Protein AF-A0A7S2YIQ5-F1 (afdb_monomer_lite)

Organism: NCBI:txid265537

Structure (mmCIF, N/CA/C/O backbone):
data_AF-A0A7S2YIQ5-F1
#
_entry.id   AF-A0A7S2YIQ5-F1
#
loop_
_atom_site.group_PDB
_atom_site.id
_atom_site.type_symbol
_atom_site.label_atom_id
_atom_site.label_alt_id
_atom_site.label_comp_id
_atom_site.label_asym_id
_atom_site.label_entity_id
_atom_site.label_seq_id
_atom_site.pdbx_PDB_ins_code
_atom_site.Cartn_x
_atom_site.Cartn_y
_atom_site.Cartn_z
_atom_site.occupancy
_atom_site.B_iso_or_equiv
_atom_site.auth_seq_id
_atom_site.auth_comp_id
_atom_site.auth_asym_id
_atom_site.auth_atom_id
_atom_site.pdbx_PDB_model_num
ATOM 1 N N . MET A 1 1 ? -9.087 4.119 -19.737 1.00 48.69 1 MET A N 1
ATOM 2 C CA . MET A 1 1 ? -8.453 4.593 -18.492 1.00 48.69 1 MET A CA 1
ATOM 3 C C . MET A 1 1 ? -7.619 5.807 -18.838 1.00 48.69 1 MET A C 1
ATOM 5 O O . MET A 1 1 ? -6.972 5.772 -19.880 1.00 48.69 1 MET A O 1
ATOM 9 N N . ALA A 1 2 ? -7.673 6.853 -18.016 1.00 58.38 2 ALA A N 1
ATOM 10 C CA . ALA A 1 2 ? -6.776 7.997 -18.139 1.00 58.38 2 ALA A CA 1
ATOM 11 C C . ALA A 1 2 ? -5.325 7.530 -17.958 1.00 58.38 2 ALA A C 1
ATOM 13 O O . ALA A 1 2 ? -5.054 6.700 -17.085 1.00 58.38 2 ALA A O 1
ATOM 14 N N . SER A 1 3 ? -4.406 8.014 -18.791 1.00 79.38 3 SER A N 1
ATOM 15 C CA . SER A 1 3 ? -2.976 7.771 -18.596 1.00 79.38 3 SER A CA 1
ATOM 16 C C . SER A 1 3 ? -2.499 8.483 -17.334 1.00 79.38 3 SER A C 1
ATOM 18 O O . SER A 1 3 ? -2.907 9.613 -17.076 1.00 79.38 3 SER A O 1
ATOM 20 N N . ILE A 1 4 ? -1.618 7.839 -16.569 1.00 89.94 4 ILE A N 1
ATOM 21 C CA . ILE A 1 4 ? -0.948 8.489 -15.440 1.00 89.94 4 ILE A CA 1
ATOM 22 C C . ILE A 1 4 ? -0.120 9.697 -15.919 1.00 89.94 4 ILE A C 1
ATOM 24 O O . ILE A 1 4 ? 0.358 9.716 -17.054 1.00 89.94 4 ILE A O 1
ATOM 28 N N . ILE A 1 5 ? 0.050 10.697 -15.056 1.00 92.06 5 ILE A N 1
ATOM 29 C CA . ILE A 1 5 ? 0.723 11.961 -15.378 1.00 92.06 5 ILE A CA 1
ATOM 30 C C . ILE A 1 5 ? 2.234 11.745 -15.533 1.00 92.06 5 ILE A C 1
ATOM 32 O O . ILE A 1 5 ? 2.849 10.955 -14.811 1.00 92.06 5 ILE A O 1
ATOM 36 N N . GLU A 1 6 ? 2.852 12.488 -16.447 1.00 94.19 6 GLU A N 1
ATOM 37 C CA . GLU A 1 6 ? 4.307 12.593 -16.523 1.00 94.19 6 GLU A CA 1
ATOM 38 C C . GLU A 1 6 ? 4.792 13.879 -15.833 1.00 94.19 6 GLU A C 1
ATOM 40 O O . GLU A 1 6 ? 4.322 14.984 -16.128 1.00 94.19 6 GLU A O 1
ATOM 45 N N . PHE A 1 7 ? 5.741 13.730 -14.907 1.00 93.31 7 PHE A N 1
ATOM 46 C CA . PHE A 1 7 ? 6.332 14.818 -14.126 1.00 93.31 7 PHE A CA 1
ATOM 47 C C . PHE A 1 7 ? 7.769 15.103 -14.568 1.00 93.31 7 PHE A C 1
ATOM 49 O O . PHE A 1 7 ? 8.622 14.217 -14.545 1.00 93.31 7 PHE A O 1
ATOM 56 N N . GLN A 1 8 ? 8.092 16.357 -14.867 1.00 91.06 8 GLN A N 1
ATOM 57 C CA . GLN A 1 8 ? 9.484 16.786 -14.963 1.00 91.06 8 GLN A CA 1
ATOM 58 C C . GLN A 1 8 ? 10.117 16.823 -13.569 1.00 91.06 8 GLN A C 1
ATOM 60 O O . GLN A 1 8 ? 9.454 17.066 -12.561 1.00 91.06 8 GLN A O 1
ATOM 65 N N . GLN A 1 9 ? 11.438 16.650 -13.493 1.00 84.25 9 GLN A N 1
ATOM 66 C CA . GLN A 1 9 ? 12.149 16.740 -12.213 1.00 84.25 9 GLN A CA 1
ATOM 67 C C . GLN A 1 9 ? 12.002 18.126 -11.558 1.00 84.25 9 GLN A C 1
ATOM 69 O O . GLN A 1 9 ? 12.045 18.227 -10.336 1.00 84.25 9 GLN A O 1
ATOM 74 N N . SER A 1 10 ? 11.819 19.175 -12.368 1.00 84.69 10 SER A N 1
ATOM 75 C CA . SER A 1 10 ? 11.565 20.553 -11.933 1.00 84.69 10 SER A CA 1
ATOM 76 C C . SER A 1 10 ? 10.147 20.799 -11.416 1.00 84.69 10 SER A C 1
ATOM 78 O O . SER A 1 10 ? 9.909 21.844 -10.823 1.00 84.69 10 SER A O 1
ATOM 80 N N . ASP A 1 11 ? 9.208 19.876 -11.645 1.00 84.88 11 ASP A N 1
ATOM 81 C CA . ASP A 1 11 ? 7.810 20.044 -11.226 1.00 84.88 11 ASP A CA 1
ATOM 82 C C . ASP A 1 11 ? 7.602 19.781 -9.732 1.00 84.88 11 ASP A C 1
ATOM 84 O O . ASP A 1 11 ? 6.513 20.029 -9.205 1.00 84.88 11 ASP A O 1
ATOM 88 N N . ILE A 1 12 ? 8.630 19.246 -9.068 1.00 85.00 12 ILE A N 1
ATOM 89 C CA . ILE A 1 12 ? 8.559 18.772 -7.696 1.00 85.00 12 ILE A CA 1
ATOM 90 C C . ILE A 1 12 ? 9.625 19.414 -6.810 1.00 85.00 12 ILE A C 1
ATOM 92 O O . ILE A 1 12 ? 10.808 19.443 -7.150 1.00 85.00 12 ILE A O 1
ATOM 96 N N . GLU A 1 13 ? 9.223 19.835 -5.615 1.00 87.31 13 GLU A N 1
ATOM 97 C CA . GLU A 1 13 ? 10.147 20.155 -4.531 1.00 87.31 13 GLU A CA 1
ATOM 98 C C . GLU A 1 13 ? 10.089 19.047 -3.479 1.00 87.31 13 GLU A C 1
ATOM 100 O O . GLU A 1 13 ? 9.056 18.764 -2.871 1.00 87.31 13 GLU A O 1
ATOM 105 N N . VAL A 1 14 ? 11.210 18.346 -3.309 1.00 88.06 14 VAL A N 1
ATOM 106 C CA . VAL A 1 14 ? 11.295 17.194 -2.410 1.00 88.06 14 VAL A CA 1
ATOM 107 C C . VAL A 1 14 ? 11.453 17.681 -0.978 1.00 88.06 14 VAL A C 1
ATOM 109 O O . VAL A 1 14 ? 12.469 18.281 -0.636 1.00 88.06 14 VAL A O 1
ATOM 112 N N . GLY A 1 15 ? 10.485 17.343 -0.134 1.00 88.50 15 GLY A N 1
ATOM 113 C CA . GLY A 1 15 ? 10.515 17.640 1.289 1.00 88.50 15 GLY A CA 1
ATOM 114 C C . GLY A 1 15 ? 11.116 16.514 2.137 1.00 88.50 15 GLY A C 1
ATOM 115 O O . GLY A 1 15 ? 12.049 15.811 1.751 1.00 88.50 15 GLY A O 1
ATOM 116 N N . SER A 1 16 ? 10.576 16.362 3.345 1.00 90.50 16 SER A N 1
ATOM 117 C CA . SER A 1 16 ? 11.079 15.448 4.373 1.00 90.50 16 SER A CA 1
ATOM 118 C C . SER A 1 16 ? 10.912 13.960 4.033 1.00 90.50 16 SER A C 1
ATOM 120 O O . SER A 1 16 ? 9.930 13.551 3.410 1.00 90.50 16 SER A O 1
ATOM 122 N N . LEU A 1 17 ? 11.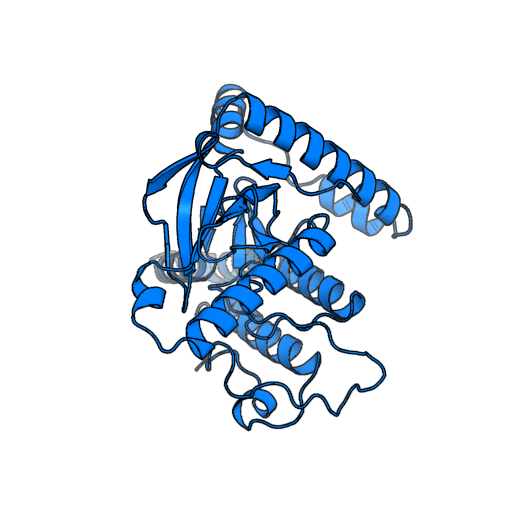831 13.133 4.542 1.00 92.19 17 LEU A N 1
ATOM 123 C CA . LEU A 1 17 ? 11.723 11.674 4.507 1.00 92.19 17 LEU A CA 1
ATOM 124 C C . LEU A 1 17 ? 10.591 11.202 5.431 1.00 92.19 17 LEU A C 1
ATOM 126 O O . LEU A 1 17 ? 10.637 11.421 6.640 1.00 92.19 17 LEU A O 1
ATOM 130 N N . LEU A 1 18 ? 9.609 10.500 4.869 1.00 89.38 18 LEU A N 1
ATOM 131 C CA . LEU A 1 18 ? 8.448 9.978 5.598 1.00 89.38 18 LEU A CA 1
ATOM 132 C C . LEU A 1 18 ? 8.566 8.483 5.909 1.00 89.38 18 LEU A C 1
ATOM 134 O O . LEU A 1 18 ? 8.002 8.005 6.894 1.00 89.38 18 LEU A O 1
ATOM 138 N N . GLY A 1 19 ? 9.290 7.736 5.074 1.00 87.00 19 GLY A N 1
ATOM 139 C CA . GLY A 1 19 ? 9.421 6.293 5.224 1.00 87.00 19 GLY A CA 1
ATOM 140 C C . GLY A 1 19 ? 10.546 5.695 4.390 1.00 87.00 19 GLY A C 1
ATOM 141 O O . GLY A 1 19 ? 11.004 6.270 3.401 1.00 87.00 19 GLY A O 1
ATOM 142 N N . THR A 1 20 ? 10.987 4.506 4.793 1.00 88.38 20 THR A N 1
ATOM 143 C CA . THR A 1 20 ? 12.008 3.734 4.076 1.00 88.38 20 THR A CA 1
ATOM 144 C C . THR A 1 20 ? 11.532 2.297 3.913 1.00 88.38 20 THR A C 1
ATOM 146 O O . THR A 1 20 ? 11.112 1.680 4.887 1.00 88.38 20 THR A O 1
ATOM 149 N N . GLY A 1 21 ? 11.582 1.786 2.684 1.00 83.44 21 GLY A N 1
ATOM 150 C CA . GLY A 1 21 ? 11.359 0.374 2.369 1.00 83.44 21 GLY A CA 1
ATOM 151 C C . GLY A 1 21 ? 12.683 -0.387 2.295 1.00 83.44 21 GLY A C 1
ATOM 152 O O . GLY A 1 21 ? 13.726 0.137 2.691 1.00 83.44 21 GLY A O 1
ATOM 153 N N . GLY A 1 22 ? 12.677 -1.599 1.731 1.00 83.88 22 GLY A N 1
ATOM 154 C CA . GLY A 1 22 ? 13.911 -2.356 1.469 1.00 83.88 22 GLY A CA 1
ATOM 155 C C . GLY A 1 22 ? 14.859 -1.583 0.546 1.00 83.88 22 GLY A C 1
ATOM 156 O O . GLY A 1 22 ? 15.952 -1.177 0.952 1.00 83.88 22 GLY A O 1
ATOM 157 N N . PHE A 1 23 ? 14.378 -1.265 -0.657 1.00 89.31 23 PHE A N 1
ATOM 158 C CA . PHE A 1 23 ? 15.151 -0.588 -1.704 1.00 89.31 23 PHE A CA 1
ATOM 159 C C . PHE A 1 23 ? 14.744 0.868 -1.959 1.00 89.31 23 PHE A C 1
ATOM 161 O O . PHE A 1 23 ? 15.464 1.596 -2.635 1.00 89.31 23 PHE A O 1
ATOM 168 N N . SER A 1 24 ? 13.625 1.325 -1.400 1.00 93.62 24 SER A N 1
ATOM 169 C CA . SER A 1 24 ? 13.039 2.631 -1.709 1.00 93.62 24 SER A CA 1
ATOM 170 C C . SER A 1 24 ? 12.967 3.564 -0.500 1.00 93.62 24 SER A C 1
ATOM 172 O O . SER A 1 24 ? 13.078 3.153 0.659 1.00 93.62 24 SER A O 1
ATOM 174 N N . THR A 1 25 ? 12.785 4.849 -0.781 1.00 95.06 25 THR A N 1
ATOM 175 C CA . THR A 1 25 ? 12.428 5.880 0.199 1.00 95.06 25 THR A CA 1
ATOM 176 C C . THR A 1 25 ? 11.188 6.619 -0.266 1.00 95.06 25 THR A C 1
ATOM 178 O O . THR A 1 25 ? 10.966 6.749 -1.471 1.00 95.06 25 THR A O 1
ATOM 181 N N . VAL A 1 26 ? 10.405 7.103 0.693 1.00 94.62 26 VAL A N 1
ATOM 182 C CA . VAL A 1 26 ? 9.200 7.897 0.458 1.00 94.62 26 VAL A CA 1
ATOM 183 C C . VAL A 1 26 ? 9.390 9.256 1.109 1.00 94.62 26 VAL A C 1
ATOM 185 O O . VAL A 1 26 ? 9.712 9.331 2.296 1.00 94.62 26 VAL A O 1
ATOM 188 N N . HIS A 1 27 ? 9.193 10.320 0.338 1.00 94.06 27 HIS A N 1
ATOM 189 C CA . HIS A 1 27 ? 9.354 11.703 0.790 1.00 94.06 27 HIS A CA 1
ATOM 190 C C . HIS A 1 27 ? 8.071 12.486 0.555 1.00 94.06 27 HIS A C 1
ATOM 192 O O . HIS A 1 27 ? 7.347 12.198 -0.399 1.00 94.06 27 HIS A O 1
ATOM 198 N N . SER A 1 28 ? 7.809 13.483 1.399 1.00 91.62 28 SER A N 1
ATOM 199 C CA . SER A 1 28 ? 6.798 14.492 1.084 1.00 91.62 28 SER A CA 1
ATOM 200 C C . SER A 1 28 ? 7.235 15.287 -0.142 1.00 91.62 28 SER A C 1
ATOM 202 O O . SER A 1 28 ? 8.432 15.426 -0.404 1.00 91.62 28 SER A O 1
ATOM 204 N N . VAL A 1 29 ? 6.272 15.807 -0.889 1.00 90.44 29 VAL A N 1
ATOM 205 C CA . VAL A 1 29 ? 6.555 16.639 -2.054 1.00 90.44 29 VAL A CA 1
ATOM 206 C C . VAL A 1 29 ? 5.575 17.797 -2.116 1.00 90.44 29 VAL A C 1
ATOM 208 O O . VAL A 1 29 ? 4.383 17.602 -1.866 1.00 90.44 29 VAL A O 1
ATOM 211 N N . ASP A 1 30 ? 6.094 18.966 -2.471 1.00 83.94 30 ASP A N 1
ATOM 212 C CA . ASP A 1 30 ? 5.290 20.110 -2.876 1.00 83.94 30 ASP A CA 1
ATOM 213 C C . ASP A 1 30 ? 5.278 20.161 -4.407 1.00 83.94 30 ASP A C 1
ATOM 215 O O . ASP A 1 30 ? 6.318 20.049 -5.065 1.00 83.94 30 ASP A O 1
ATOM 219 N N . LEU A 1 31 ? 4.076 20.242 -4.975 1.00 83.19 31 LEU A N 1
ATOM 220 C CA . LEU A 1 31 ? 3.856 20.242 -6.418 1.00 83.19 31 LEU A CA 1
ATOM 221 C C . LEU A 1 31 ? 3.536 21.652 -6.906 1.00 83.19 31 LEU A C 1
ATOM 223 O O . LEU A 1 31 ? 2.890 22.436 -6.208 1.00 83.19 31 LEU A O 1
ATOM 227 N N . SER A 1 32 ? 3.933 21.954 -8.141 1.00 78.00 32 SER A N 1
ATOM 228 C CA . SER A 1 32 ? 3.517 23.191 -8.802 1.00 78.00 32 SER A CA 1
ATOM 229 C C . SER A 1 32 ? 1.994 23.245 -8.996 1.00 78.00 32 SER A C 1
ATOM 231 O O . SER A 1 32 ? 1.329 22.219 -9.160 1.00 78.00 32 SER A O 1
ATOM 233 N N . TYR A 1 33 ? 1.431 24.457 -9.044 1.00 74.75 33 TYR A N 1
ATOM 234 C CA . TYR A 1 33 ? -0.008 24.662 -9.263 1.00 74.75 33 TYR A CA 1
ATOM 235 C C . TYR A 1 33 ? -0.523 23.973 -10.538 1.00 74.75 33 TYR A C 1
ATOM 237 O O . TYR A 1 33 ? -1.594 23.374 -10.528 1.00 74.75 33 TYR A O 1
ATOM 245 N N . MET A 1 34 ? 0.268 24.000 -11.617 1.00 76.50 34 MET A N 1
ATOM 246 C CA . MET A 1 34 ? -0.087 23.346 -12.881 1.00 76.50 34 MET A CA 1
ATOM 247 C C . MET A 1 34 ? -0.263 21.835 -12.698 1.00 76.50 34 MET A C 1
ATOM 249 O O . MET A 1 34 ? -1.240 21.268 -13.176 1.00 76.50 34 MET A O 1
ATOM 253 N N . LYS A 1 35 ? 0.629 21.185 -11.940 1.00 82.94 35 LYS A N 1
ATOM 254 C CA . LYS A 1 35 ? 0.513 19.749 -11.663 1.00 82.94 35 LYS A CA 1
ATOM 255 C C . LYS A 1 35 ? -0.631 19.406 -10.723 1.00 82.94 35 LYS A C 1
ATOM 257 O O . LYS A 1 35 ? -1.233 18.351 -10.881 1.00 82.94 35 LYS A O 1
ATOM 262 N N . LEU A 1 36 ? -0.973 20.289 -9.790 1.00 81.06 36 LEU A N 1
ATOM 263 C CA . LEU A 1 36 ? -2.164 20.104 -8.960 1.00 81.06 36 LEU A CA 1
ATOM 264 C C . LEU A 1 36 ? -3.453 20.112 -9.796 1.00 81.06 36 LEU A C 1
ATOM 266 O O . LEU A 1 36 ? -4.347 19.327 -9.499 1.00 81.06 36 LEU A O 1
ATOM 270 N N . ALA A 1 37 ? -3.533 20.951 -10.834 1.00 81.88 37 ALA A N 1
ATOM 271 C CA . ALA A 1 37 ? -4.676 20.980 -11.748 1.00 81.88 37 ALA A CA 1
ATOM 272 C C . ALA A 1 37 ? -4.751 19.715 -12.625 1.00 81.88 37 ALA A C 1
ATOM 274 O O . ALA A 1 37 ? -5.815 19.118 -12.742 1.00 81.88 37 ALA A O 1
ATOM 275 N N . GLU A 1 38 ? -3.619 19.248 -13.167 1.00 84.94 38 GLU A N 1
ATOM 276 C CA . GLU A 1 38 ? -3.575 17.980 -13.919 1.00 84.94 38 GLU A CA 1
ATOM 277 C C . GLU A 1 38 ? -4.025 16.783 -13.061 1.00 84.94 38 GLU A C 1
ATOM 279 O O . GLU A 1 38 ? -4.710 15.883 -13.547 1.00 84.94 38 GLU A O 1
ATOM 284 N N . ILE A 1 39 ? -3.655 16.772 -11.775 1.00 84.94 39 ILE A N 1
ATOM 285 C CA . ILE A 1 39 ? -4.089 15.738 -10.828 1.00 84.94 39 ILE A CA 1
ATOM 286 C C . ILE A 1 39 ? -5.600 15.796 -10.593 1.00 84.94 39 ILE A C 1
ATOM 288 O O . ILE A 1 39 ? -6.231 14.741 -10.547 1.00 84.94 39 ILE A O 1
ATOM 292 N N . ASP A 1 40 ? -6.187 16.989 -10.475 1.00 84.94 40 ASP A N 1
ATOM 293 C CA . ASP A 1 40 ? -7.639 17.138 -10.319 1.00 84.94 40 ASP A CA 1
ATOM 294 C C . ASP A 1 40 ? -8.400 16.584 -11.520 1.00 84.94 40 ASP A C 1
ATOM 296 O O . ASP A 1 40 ? -9.359 15.827 -11.353 1.00 84.94 40 ASP A O 1
ATOM 300 N N . ASP A 1 41 ? -7.940 16.914 -12.727 1.00 85.50 41 ASP A N 1
ATOM 301 C CA . ASP A 1 41 ? -8.532 16.416 -13.965 1.00 85.50 41 ASP A CA 1
ATOM 302 C C . ASP A 1 41 ? -8.428 14.885 -14.040 1.00 85.50 41 ASP A C 1
ATOM 304 O O . ASP A 1 41 ? -9.423 14.198 -14.295 1.00 85.50 41 ASP A O 1
ATOM 308 N N . TYR A 1 42 ? -7.251 14.333 -13.722 1.00 85.00 42 TYR A N 1
ATOM 309 C CA . TYR A 1 42 ? -7.032 12.887 -13.653 1.00 85.00 42 TYR A CA 1
ATOM 310 C C . TYR A 1 42 ? -7.976 12.206 -12.651 1.00 85.00 42 TYR A C 1
ATOM 312 O O . TYR A 1 42 ? -8.601 11.192 -12.974 1.00 85.00 42 TYR A O 1
ATOM 320 N N . LEU A 1 43 ? -8.124 12.758 -11.443 1.00 83.88 43 LEU A N 1
ATOM 321 C CA . LEU A 1 43 ? -9.016 12.216 -10.416 1.00 83.88 43 LEU A CA 1
ATOM 322 C C . LEU A 1 43 ? -10.484 12.241 -10.864 1.00 83.88 43 LEU A C 1
ATOM 324 O O . LEU A 1 43 ? -11.186 11.235 -10.726 1.00 83.88 43 LEU A O 1
ATOM 328 N N . ALA A 1 44 ? -10.933 13.342 -11.470 1.00 82.31 44 ALA A N 1
ATOM 329 C CA . ALA A 1 44 ? -12.293 13.469 -11.988 1.00 82.31 44 ALA A CA 1
ATOM 330 C C . ALA A 1 44 ? -12.600 12.444 -13.098 1.00 82.31 44 ALA A C 1
ATOM 332 O O . ALA A 1 44 ? -13.730 11.958 -13.218 1.00 82.31 44 ALA A O 1
ATOM 333 N N . GLU A 1 45 ? -11.612 12.086 -13.920 1.00 82.19 45 GLU A N 1
ATOM 334 C CA . GLU A 1 45 ? -11.749 11.027 -14.925 1.00 82.19 45 GLU A CA 1
ATOM 335 C C . GLU A 1 45 ? -11.836 9.626 -14.302 1.00 82.19 45 GLU A C 1
ATOM 337 O O . GLU A 1 45 ? -12.672 8.815 -14.723 1.00 82.19 45 GLU A O 1
ATOM 342 N N . GLN A 1 46 ? -11.029 9.344 -13.273 1.00 73.81 46 GLN A N 1
ATOM 343 C CA . GLN A 1 46 ? -11.072 8.064 -12.557 1.00 73.81 46 GLN A CA 1
ATOM 344 C C . GLN A 1 46 ? -12.429 7.839 -11.875 1.00 73.81 46 GLN A C 1
ATOM 346 O O . GLN A 1 46 ? -13.008 6.753 -11.991 1.00 73.81 46 GLN A O 1
ATOM 351 N N . GLU A 1 47 ? -12.999 8.868 -11.241 1.00 73.00 47 GLU A N 1
ATOM 352 C CA . GLU A 1 47 ? -14.321 8.785 -10.605 1.00 73.00 47 GLU A CA 1
ATOM 353 C C . GLU A 1 47 ? -15.450 8.483 -11.602 1.00 73.00 47 GLU A C 1
ATOM 355 O O . GLU A 1 47 ? -16.355 7.686 -11.310 1.00 73.00 47 GLU A O 1
ATOM 360 N N . LYS A 1 48 ? -15.395 9.078 -12.802 1.00 74.50 48 LYS A N 1
ATOM 361 C CA . LYS A 1 48 ? -16.350 8.797 -13.888 1.00 74.50 48 LYS A CA 1
ATOM 362 C C . LYS A 1 48 ? -16.245 7.344 -14.352 1.00 74.50 48 LYS A C 1
ATOM 364 O O . LYS A 1 48 ? -17.272 6.676 -14.485 1.00 74.50 48 LYS A O 1
ATOM 369 N N . SER A 1 49 ? -15.023 6.842 -14.547 1.00 65.75 49 SER A N 1
ATOM 370 C CA . SER A 1 49 ? -14.768 5.454 -14.960 1.00 65.75 49 SER A CA 1
ATOM 371 C C . SER A 1 49 ? -15.261 4.442 -13.917 1.00 65.75 49 SER A C 1
ATOM 373 O O . SER A 1 49 ? -15.873 3.426 -14.261 1.00 65.75 49 SER A O 1
ATOM 375 N N . PHE A 1 50 ? -15.048 4.726 -12.630 1.00 60.94 50 PHE A N 1
ATOM 376 C CA . PHE A 1 50 ? -15.528 3.874 -11.544 1.00 60.94 50 PHE A CA 1
ATOM 377 C C . PHE A 1 50 ? -17.062 3.878 -11.451 1.00 60.94 50 PHE A C 1
ATOM 379 O O . PHE A 1 50 ? -17.690 2.822 -11.377 1.00 60.94 50 PHE A O 1
ATOM 386 N N . SER A 1 51 ? -17.692 5.053 -11.535 1.00 56.75 51 SER A N 1
ATOM 387 C CA . SER A 1 51 ? -19.153 5.193 -11.435 1.00 56.75 51 SER A CA 1
ATOM 388 C C . SER A 1 51 ? -19.912 4.462 -12.549 1.00 56.75 51 SER A C 1
ATOM 390 O O . SER A 1 51 ? -20.994 3.933 -12.300 1.00 56.75 51 SER A O 1
ATOM 392 N N . GLN A 1 52 ? -19.342 4.373 -13.755 1.00 53.59 52 GLN A N 1
ATOM 393 C CA . GLN A 1 52 ? -19.911 3.591 -14.862 1.00 53.59 52 GLN A CA 1
ATOM 394 C C . GLN A 1 52 ? -19.791 2.075 -14.642 1.00 53.59 52 GLN A C 1
ATOM 396 O O . GLN A 1 52 ? -20.688 1.326 -15.020 1.00 53.59 52 GLN A O 1
ATOM 401 N N . THR A 1 53 ? -18.727 1.623 -13.977 1.00 47.94 53 THR A N 1
ATOM 402 C CA . THR A 1 53 ? -18.494 0.198 -13.676 1.00 47.94 53 THR A CA 1
ATOM 403 C C . THR A 1 53 ? -19.432 -0.315 -12.569 1.00 47.94 53 THR A C 1
ATOM 405 O O . THR A 1 53 ? -19.832 -1.475 -12.568 1.00 47.94 53 THR A O 1
ATOM 408 N N . VAL A 1 54 ? -19.851 0.561 -11.648 1.00 42.25 54 VAL A N 1
ATOM 409 C CA . VAL A 1 54 ? -20.662 0.216 -10.459 1.00 42.25 54 VAL A CA 1
ATOM 410 C C . VAL A 1 54 ? -22.181 0.254 -10.711 1.00 42.25 54 VAL A C 1
ATOM 412 O O . VAL A 1 54 ? -22.956 -0.230 -9.890 1.00 42.25 54 VAL A O 1
ATOM 415 N N . GLN A 1 55 ? -22.652 0.724 -11.873 1.00 37.84 55 GLN A N 1
ATOM 416 C CA . GLN A 1 55 ? -24.085 0.668 -12.231 1.00 37.84 55 GLN A CA 1
ATOM 417 C C . GLN A 1 55 ? -24.640 -0.763 -12.425 1.00 37.84 55 GLN A C 1
ATOM 419 O O . GLN A 1 55 ? -25.821 -0.924 -12.726 1.00 37.84 55 GLN A O 1
ATOM 424 N N . GLN A 1 56 ? -23.830 -1.803 -12.202 1.00 36.72 56 GLN A N 1
ATOM 425 C CA . GLN A 1 56 ? -24.242 -3.210 -12.218 1.00 36.72 56 GLN A CA 1
ATOM 426 C C . GLN A 1 56 ? -24.357 -3.866 -10.827 1.00 36.72 56 GLN A C 1
ATOM 428 O O . GLN A 1 56 ? -24.632 -5.063 -10.757 1.00 36.72 56 GLN A O 1
ATOM 433 N N . THR A 1 57 ? -24.199 -3.134 -9.714 1.00 40.09 57 THR A N 1
ATOM 434 C CA . THR A 1 57 ? -24.320 -3.717 -8.361 1.00 40.09 57 THR A CA 1
ATOM 435 C C . THR A 1 57 ? -25.519 -3.201 -7.550 1.00 40.09 57 THR A C 1
ATOM 437 O O . THR A 1 57 ? -26.047 -2.111 -7.763 1.00 40.09 57 THR A O 1
ATOM 440 N N . SER A 1 58 ? -26.003 -4.065 -6.647 1.00 36.50 58 SER A N 1
ATOM 441 C CA . SER A 1 58 ? -27.331 -3.995 -6.017 1.00 36.50 58 SER A CA 1
ATOM 442 C C . SER A 1 58 ? -27.576 -2.782 -5.083 1.00 36.50 58 SER A C 1
ATOM 444 O O . SER A 1 58 ? -26.625 -2.226 -4.524 1.00 36.50 58 SER A O 1
ATOM 446 N N . PRO A 1 59 ? -28.854 -2.402 -4.841 1.00 35.81 59 PRO A N 1
ATOM 447 C CA . PRO A 1 59 ? -29.251 -1.196 -4.094 1.00 35.81 59 PRO A CA 1
ATOM 448 C C . PRO A 1 59 ? -28.700 -1.071 -2.661 1.00 35.81 59 PRO A C 1
ATOM 450 O O . PRO A 1 59 ? -28.560 0.042 -2.155 1.00 35.81 59 PRO A O 1
ATOM 453 N N . GLU A 1 60 ? -28.334 -2.173 -1.999 1.00 36.88 60 GLU A N 1
ATOM 454 C CA . GLU A 1 60 ? -27.788 -2.146 -0.631 1.00 36.88 60 GLU A CA 1
ATOM 455 C C . GLU A 1 60 ? -26.427 -1.431 -0.537 1.00 36.88 60 GLU A C 1
ATOM 457 O O . GLU A 1 60 ? -26.115 -0.806 0.480 1.00 36.88 60 GLU A O 1
ATOM 462 N N . GLN A 1 61 ? -25.643 -1.427 -1.621 1.00 38.50 61 GLN A N 1
ATOM 463 C CA . GLN A 1 61 ? -24.362 -0.710 -1.693 1.00 38.50 61 GLN A CA 1
ATOM 464 C C . GLN A 1 61 ? -24.538 0.814 -1.816 1.00 38.50 61 GLN A C 1
ATOM 466 O O . GLN A 1 61 ? -23.614 1.573 -1.521 1.00 38.50 61 GLN A O 1
ATOM 471 N N . GLN A 1 62 ? -25.729 1.285 -2.205 1.00 34.28 62 GLN A N 1
ATOM 472 C CA . GLN A 1 62 ? -26.044 2.714 -2.302 1.00 34.28 62 GLN A CA 1
ATOM 473 C C . GLN A 1 62 ? -26.396 3.320 -0.931 1.00 34.28 62 GLN A C 1
ATOM 475 O O . GLN A 1 62 ? -26.159 4.507 -0.698 1.00 34.28 62 GLN A O 1
ATOM 480 N N . MET A 1 63 ? -26.903 2.510 0.008 1.00 27.44 63 MET A N 1
ATOM 481 C CA . MET A 1 63 ? -27.345 2.960 1.337 1.00 27.44 63 MET A CA 1
ATOM 482 C C . MET A 1 63 ? -26.172 3.325 2.266 1.00 27.44 63 MET A C 1
ATOM 484 O O . MET A 1 63 ? -26.278 4.246 3.075 1.00 27.44 63 MET A O 1
ATOM 488 N N . THR A 1 64 ? -25.016 2.668 2.119 1.00 33.12 64 THR A N 1
ATOM 489 C CA . THR A 1 64 ? -23.829 2.882 2.974 1.00 33.12 64 THR A CA 1
ATOM 490 C C . THR A 1 64 ? -23.121 4.222 2.738 1.00 33.12 64 THR A C 1
ATOM 492 O O . THR A 1 64 ? -22.269 4.605 3.533 1.00 33.12 64 THR A O 1
ATOM 495 N N . ARG A 1 65 ? -23.486 4.974 1.688 1.00 39.34 65 ARG A N 1
ATOM 496 C CA . ARG A 1 65 ? -22.871 6.273 1.351 1.00 39.34 65 ARG A CA 1
ATOM 497 C C . ARG A 1 65 ? -23.472 7.480 2.081 1.00 39.34 65 ARG A C 1
ATOM 499 O O . ARG A 1 65 ? -22.838 8.527 2.114 1.00 39.34 65 ARG A O 1
ATOM 506 N N . ARG A 1 66 ? -24.668 7.372 2.672 1.00 30.84 66 ARG A N 1
ATOM 507 C CA . ARG A 1 66 ? -25.388 8.539 3.233 1.00 30.84 66 ARG A CA 1
ATOM 508 C C . ARG A 1 66 ? -25.091 8.869 4.702 1.00 30.84 66 ARG A C 1
ATOM 510 O O . ARG A 1 66 ? -25.578 9.890 5.173 1.00 30.84 66 ARG A O 1
ATOM 517 N N . LEU A 1 67 ? -24.319 8.057 5.427 1.00 32.28 67 LEU A N 1
ATOM 518 C CA . LEU A 1 67 ? -24.183 8.202 6.888 1.00 32.28 67 LEU A CA 1
ATOM 519 C C . LEU A 1 67 ? -22.941 8.969 7.383 1.00 32.28 67 LEU A C 1
ATOM 521 O O . LEU A 1 67 ? -22.902 9.290 8.564 1.00 32.28 67 LEU A O 1
ATOM 525 N N . ASN A 1 68 ? -21.977 9.332 6.527 1.00 34.16 68 ASN A N 1
ATOM 526 C CA . ASN A 1 68 ? -20.699 9.910 6.992 1.00 34.16 68 ASN A CA 1
ATOM 527 C C . ASN A 1 68 ? -20.493 11.409 6.717 1.00 34.16 68 ASN A C 1
ATOM 529 O O . ASN A 1 68 ? -19.409 11.923 6.963 1.00 34.16 68 ASN A O 1
ATOM 533 N N . PHE A 1 69 ? -21.508 12.134 6.248 1.00 37.66 69 PHE A N 1
ATOM 534 C CA . PHE A 1 69 ? -21.386 13.568 5.961 1.00 37.66 69 PHE A CA 1
ATOM 535 C C . PHE A 1 69 ? -22.407 14.374 6.755 1.00 37.66 69 PHE A C 1
ATOM 537 O O . PHE A 1 69 ? -23.484 14.687 6.253 1.00 37.66 69 PHE A O 1
ATOM 544 N N . ARG A 1 70 ? -22.068 14.692 8.006 1.00 32.84 70 ARG A N 1
ATOM 545 C CA . ARG A 1 70 ? -22.617 15.834 8.753 1.00 32.84 70 ARG A CA 1
ATOM 546 C C . ARG A 1 70 ? -21.776 16.068 10.004 1.00 32.84 70 ARG A C 1
ATOM 548 O O . ARG A 1 70 ? -22.008 15.435 11.023 1.00 32.84 70 ARG A O 1
ATOM 555 N N . ASP A 1 71 ? -20.730 16.878 9.847 1.00 36.53 71 ASP A N 1
ATOM 556 C CA . ASP A 1 71 ? -20.429 18.035 10.708 1.00 36.53 71 ASP A CA 1
ATOM 557 C C . ASP A 1 71 ? -18.971 18.478 10.529 1.00 36.53 71 ASP A C 1
ATOM 559 O O . ASP A 1 71 ? -18.058 17.960 11.169 1.00 36.53 71 ASP A O 1
ATOM 563 N N . SER A 1 72 ? -18.751 19.486 9.686 1.00 38.41 72 SER A N 1
ATOM 564 C CA . SER A 1 72 ? -17.579 20.363 9.782 1.00 38.41 72 SER A CA 1
ATOM 565 C C . SER A 1 72 ? -17.837 21.665 9.017 1.00 38.41 72 SER A C 1
ATOM 567 O O . SER A 1 72 ? -18.451 21.677 7.953 1.00 38.41 72 SER A O 1
ATOM 569 N N . SER A 1 73 ? -17.448 22.787 9.624 1.00 40.88 73 SER A N 1
ATOM 570 C CA . SER A 1 73 ? -17.688 24.151 9.137 1.00 40.88 73 SER A CA 1
ATOM 571 C C . SER A 1 73 ? -16.827 24.508 7.916 1.00 40.88 73 SER A C 1
ATOM 573 O O . SER A 1 73 ? -15.753 23.939 7.724 1.00 40.88 73 SER A O 1
ATOM 575 N N . GLU A 1 74 ? -17.258 25.506 7.134 1.00 35.41 74 GLU A N 1
ATOM 576 C CA . GLU A 1 74 ? -16.604 25.996 5.899 1.00 35.41 74 GLU A CA 1
ATOM 577 C C . GLU A 1 74 ? -15.101 26.309 6.043 1.00 35.41 74 GLU A C 1
ATOM 579 O O . GLU A 1 74 ? -14.318 25.951 5.170 1.00 35.41 74 GLU A O 1
ATOM 584 N N . ALA A 1 75 ? -14.655 26.871 7.173 1.00 30.91 75 ALA A N 1
ATOM 585 C CA . ALA A 1 75 ? -13.230 27.143 7.416 1.00 30.91 75 ALA A CA 1
ATOM 586 C C . ALA A 1 75 ? -12.387 25.865 7.628 1.00 30.91 75 ALA A C 1
ATOM 588 O O . ALA A 1 75 ? -11.178 25.857 7.403 1.00 30.91 75 ALA A O 1
ATOM 589 N N . THR A 1 76 ? -13.027 24.770 8.048 1.00 48.66 76 THR A N 1
ATOM 590 C CA . THR A 1 76 ? -12.398 23.445 8.155 1.00 48.66 76 THR A CA 1
ATOM 591 C C . THR A 1 76 ? -12.315 22.794 6.782 1.00 48.66 76 THR A C 1
ATOM 593 O O . THR A 1 76 ? -11.322 22.149 6.492 1.00 48.66 76 THR A O 1
ATOM 596 N N . LEU A 1 77 ? -13.312 23.011 5.919 1.00 37.38 77 LEU A N 1
ATOM 597 C CA . LEU A 1 77 ? -13.329 22.514 4.544 1.00 37.38 77 LEU A CA 1
ATOM 598 C C . LEU A 1 77 ? -12.217 23.123 3.694 1.00 37.38 77 LEU A C 1
ATOM 600 O O . LEU A 1 77 ? -11.602 22.385 2.952 1.00 37.38 77 LEU A O 1
ATOM 604 N N . GLU A 1 78 ? -11.895 24.408 3.836 1.00 33.38 78 GLU A N 1
ATOM 605 C CA . GLU A 1 78 ? -10.833 25.064 3.051 1.00 33.38 78 GLU A CA 1
ATOM 606 C C . GLU A 1 78 ? -9.416 24.672 3.528 1.00 33.38 78 GLU A C 1
ATOM 608 O O . GLU A 1 78 ? -8.513 24.421 2.727 1.00 33.38 78 GLU A O 1
ATOM 613 N N . ALA A 1 79 ? -9.229 24.502 4.843 1.00 36.78 79 ALA A N 1
ATOM 614 C CA . ALA A 1 79 ? -8.010 23.917 5.408 1.00 36.78 79 ALA A CA 1
ATOM 615 C C . ALA A 1 79 ? -7.884 22.414 5.086 1.00 36.78 79 ALA A C 1
ATOM 617 O O . ALA A 1 79 ? -6.781 21.932 4.831 1.00 36.78 79 ALA A O 1
ATOM 618 N N . CYS A 1 80 ? -9.002 21.682 5.046 1.00 36.66 80 CYS A N 1
ATOM 619 C CA . CYS A 1 80 ? -9.076 20.316 4.534 1.00 36.66 80 CYS A CA 1
ATOM 620 C C . CYS A 1 80 ? -8.803 20.276 3.032 1.00 36.66 80 CYS A C 1
ATOM 622 O O . CYS A 1 80 ? -8.067 19.400 2.628 1.00 36.66 80 CYS A O 1
ATOM 624 N N . TYR A 1 81 ? -9.259 21.246 2.239 1.00 35.75 81 TYR A N 1
ATOM 625 C CA . TYR A 1 81 ? -9.045 21.335 0.791 1.00 35.75 81 TYR A CA 1
ATOM 626 C C . TYR A 1 81 ? -7.564 21.555 0.445 1.00 35.75 81 TYR A C 1
ATOM 628 O O . TYR A 1 81 ? -7.028 20.952 -0.484 1.00 35.75 81 TYR A O 1
ATOM 636 N N . HIS A 1 82 ? -6.850 22.350 1.251 1.00 40.97 82 HIS A N 1
ATOM 637 C CA . HIS A 1 82 ? -5.392 22.483 1.154 1.00 40.97 82 HIS A CA 1
ATOM 638 C C . HIS A 1 82 ? -4.623 21.300 1.775 1.00 40.97 82 HIS A C 1
ATOM 640 O O . HIS A 1 82 ? -3.523 20.984 1.324 1.00 40.97 82 HIS A O 1
ATOM 646 N N . ALA A 1 83 ? -5.190 20.606 2.767 1.00 44.16 83 ALA A N 1
ATOM 647 C CA . ALA A 1 83 ? -4.640 19.358 3.305 1.00 44.16 83 ALA A CA 1
ATOM 648 C C . ALA A 1 83 ? -4.950 18.124 2.427 1.00 44.16 83 ALA A C 1
ATOM 650 O O . ALA A 1 83 ? -4.242 17.121 2.517 1.00 44.16 83 ALA A O 1
ATOM 651 N N . GLU A 1 84 ? -5.963 18.197 1.558 1.00 44.41 84 GLU A N 1
ATOM 652 C CA . GLU A 1 84 ? -6.507 17.124 0.709 1.00 44.41 84 GLU A CA 1
ATOM 653 C C . GLU A 1 84 ? -5.587 16.753 -0.457 1.00 44.41 84 GLU A C 1
ATOM 655 O O . GLU A 1 84 ? -5.828 15.772 -1.152 1.00 44.41 84 GLU A O 1
ATOM 660 N N . LYS A 1 85 ? -4.476 17.474 -0.619 1.00 55.94 85 LYS A N 1
ATOM 661 C CA . LYS A 1 85 ? -3.496 17.287 -1.692 1.00 55.94 85 LYS A CA 1
ATOM 662 C C . LYS A 1 85 ? -2.071 17.201 -1.172 1.00 55.94 85 LYS A C 1
ATOM 664 O O . LYS A 1 85 ? -1.138 17.784 -1.723 1.00 55.94 85 LYS A O 1
ATOM 669 N N . ALA A 1 86 ? -1.880 16.470 -0.084 1.00 77.00 86 ALA A N 1
ATOM 670 C CA . ALA A 1 86 ? -0.541 16.106 0.324 1.00 77.00 86 ALA A CA 1
ATOM 671 C C . ALA A 1 86 ? -0.089 14.932 -0.569 1.00 77.00 86 ALA A C 1
ATOM 673 O O . ALA A 1 86 ? -0.754 13.901 -0.655 1.00 77.00 86 ALA A O 1
ATOM 674 N N . HIS A 1 87 ? 1.016 15.109 -1.282 1.00 90.00 87 HIS A N 1
ATOM 675 C CA . HIS A 1 87 ? 1.553 14.124 -2.217 1.00 90.00 87 HIS A CA 1
ATOM 676 C C . HIS A 1 87 ? 2.810 13.496 -1.622 1.00 90.00 87 HIS A C 1
ATOM 678 O O . HIS A 1 87 ? 3.471 14.081 -0.751 1.00 90.00 87 HIS A O 1
ATOM 684 N N . VAL A 1 88 ? 3.164 12.305 -2.093 1.00 94.19 88 VAL A N 1
ATOM 685 C CA . VAL A 1 88 ? 4.463 11.704 -1.788 1.00 94.19 88 VAL A CA 1
ATOM 686 C C . VAL A 1 88 ? 5.137 11.202 -3.043 1.00 94.19 88 VAL A C 1
ATOM 688 O O . VAL A 1 88 ? 4.487 10.763 -3.987 1.00 94.19 88 VAL A O 1
ATOM 691 N N . VAL A 1 89 ? 6.464 11.210 -3.017 1.00 95.69 89 VAL A N 1
ATOM 692 C CA . VAL A 1 89 ? 7.277 10.577 -4.051 1.00 95.69 89 VAL A CA 1
ATOM 693 C C . VAL A 1 89 ? 7.997 9.368 -3.482 1.00 95.69 89 VAL A C 1
ATOM 695 O O . VAL A 1 89 ? 8.717 9.468 -2.483 1.00 95.69 89 VAL A O 1
ATOM 698 N N . LYS A 1 90 ? 7.823 8.221 -4.137 1.00 96.31 90 LYS A N 1
ATOM 699 C CA . LYS A 1 90 ? 8.593 7.001 -3.879 1.00 96.31 90 LYS A CA 1
ATOM 700 C C . LYS A 1 90 ? 9.703 6.904 -4.923 1.00 96.31 90 LYS A C 1
ATOM 702 O O . LYS A 1 90 ? 9.453 7.077 -6.112 1.00 96.31 90 LYS A O 1
ATOM 707 N N . ARG A 1 91 ? 10.935 6.647 -4.4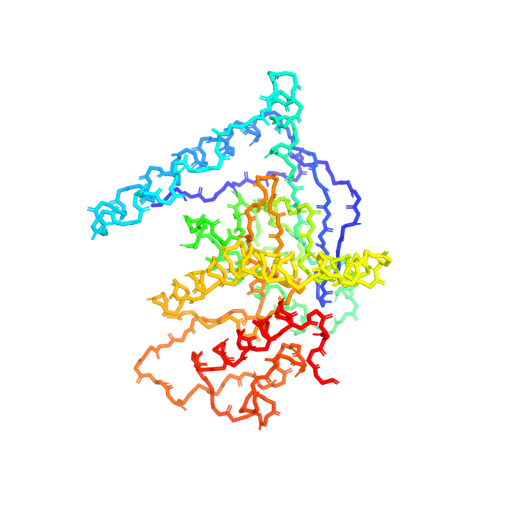81 1.00 95.69 91 ARG A N 1
ATOM 708 C CA . ARG A 1 91 ? 12.107 6.479 -5.361 1.00 95.69 91 ARG A CA 1
ATOM 709 C C . ARG A 1 91 ? 13.102 5.476 -4.795 1.00 95.69 91 ARG A C 1
ATOM 711 O O . ARG A 1 91 ? 13.110 5.233 -3.583 1.00 95.69 91 ARG A O 1
ATOM 718 N N . LEU A 1 92 ? 13.972 4.939 -5.644 1.00 95.94 92 LEU A N 1
ATOM 719 C CA . LEU A 1 92 ? 15.071 4.071 -5.222 1.00 95.94 92 LEU A CA 1
ATOM 720 C C . LEU A 1 92 ? 16.079 4.813 -4.324 1.00 95.94 92 LEU A C 1
ATOM 722 O O . LEU A 1 92 ? 16.368 5.996 -4.506 1.00 95.94 92 LEU A O 1
ATOM 726 N N . LYS A 1 93 ? 16.615 4.115 -3.317 1.00 94.44 93 LYS A N 1
ATOM 727 C CA . LYS A 1 93 ? 17.642 4.644 -2.408 1.00 94.44 93 LYS A CA 1
ATOM 728 C C . LYS A 1 93 ? 18.942 4.947 -3.166 1.00 94.44 93 LYS A C 1
ATOM 730 O O . LYS A 1 93 ? 19.429 4.072 -3.878 1.00 94.44 93 LYS A O 1
ATOM 735 N N . PRO A 1 94 ? 19.622 6.078 -2.899 1.00 90.94 94 PRO A N 1
ATOM 736 C CA . PRO A 1 94 ? 20.963 6.326 -3.438 1.00 90.94 94 PRO A CA 1
ATOM 737 C C . PRO A 1 94 ? 21.985 5.243 -3.059 1.00 90.94 94 PRO A C 1
ATOM 739 O O . PRO A 1 94 ? 22.893 4.951 -3.834 1.00 90.94 94 PRO A O 1
ATOM 742 N N . SER A 1 95 ? 21.810 4.612 -1.891 1.00 91.50 95 SER A N 1
ATOM 743 C CA . SER A 1 95 ? 22.666 3.527 -1.400 1.00 91.50 95 SER A CA 1
ATOM 744 C C . SER A 1 95 ? 22.579 2.241 -2.228 1.00 91.50 95 SER A C 1
ATOM 746 O O . SER A 1 95 ? 23.423 1.373 -2.066 1.00 91.50 95 SER A O 1
ATOM 748 N N . LEU A 1 96 ? 21.600 2.091 -3.129 1.00 91.06 96 LEU A N 1
ATOM 749 C CA . LEU A 1 96 ? 21.565 0.951 -4.055 1.00 91.06 96 LEU A CA 1
ATOM 750 C C . LEU A 1 96 ? 22.805 0.898 -4.952 1.00 91.06 96 LEU A C 1
ATOM 752 O O . LEU A 1 96 ? 23.243 -0.193 -5.297 1.00 91.06 96 LEU A O 1
ATOM 756 N N . LYS A 1 97 ? 23.414 2.051 -5.264 1.00 90.81 97 LYS A N 1
ATOM 757 C CA . LYS A 1 97 ? 24.600 2.143 -6.132 1.00 90.81 97 LYS A CA 1
ATOM 758 C C . LYS A 1 97 ? 25.808 1.360 -5.610 1.00 90.81 97 LYS A C 1
ATOM 760 O O . LYS A 1 97 ? 26.696 1.040 -6.391 1.00 90.81 97 LYS A O 1
ATOM 765 N N . SER A 1 98 ? 25.857 1.069 -4.306 1.00 93.38 98 SER A N 1
ATOM 766 C CA . SER A 1 98 ? 26.928 0.275 -3.693 1.00 93.38 98 SER A CA 1
ATOM 767 C C . SER A 1 98 ? 26.653 -1.232 -3.685 1.00 93.38 98 SER A C 1
ATOM 769 O O . SER A 1 98 ? 27.508 -1.995 -3.244 1.00 93.38 98 SER A O 1
ATOM 771 N N . LEU A 1 99 ? 25.463 -1.675 -4.103 1.00 93.38 99 LEU A N 1
ATOM 772 C CA . LEU A 1 99 ? 25.097 -3.091 -4.160 1.00 93.38 99 LEU A CA 1
ATOM 773 C C . LEU A 1 99 ? 25.483 -3.713 -5.512 1.00 93.38 99 LEU A C 1
ATOM 775 O O . LEU A 1 99 ? 25.708 -2.985 -6.480 1.00 93.38 99 LEU A O 1
ATOM 779 N N . PRO A 1 100 ? 25.543 -5.052 -5.619 1.00 96.38 100 PRO A N 1
ATOM 780 C CA . PRO A 1 100 ? 25.804 -5.719 -6.891 1.00 96.38 100 PRO A CA 1
ATOM 781 C C . PRO A 1 100 ? 24.809 -5.302 -7.995 1.00 96.38 100 PRO A C 1
ATOM 783 O O . PRO A 1 100 ? 23.626 -5.129 -7.687 1.00 96.38 100 PRO A O 1
ATOM 786 N N . PRO A 1 101 ? 25.233 -5.204 -9.274 1.00 94.38 101 PRO A N 1
ATOM 787 C CA . PRO A 1 101 ? 24.377 -4.742 -10.376 1.00 94.38 101 PRO A CA 1
ATOM 788 C C . PRO A 1 101 ? 23.037 -5.477 -10.488 1.00 94.38 101 PRO A C 1
ATOM 790 O O . PRO A 1 101 ? 21.998 -4.836 -10.592 1.00 94.38 101 PRO A O 1
ATOM 793 N N . HIS A 1 102 ? 23.033 -6.804 -10.326 1.00 93.12 102 HIS A N 1
ATOM 794 C CA . HIS A 1 102 ? 21.805 -7.604 -10.383 1.00 93.12 102 HIS A CA 1
ATOM 795 C C . HIS A 1 102 ? 20.768 -7.218 -9.309 1.00 93.12 102 HIS A C 1
ATOM 797 O O . HIS A 1 102 ? 19.569 -7.331 -9.541 1.00 93.12 102 HIS A O 1
ATOM 803 N N . VAL A 1 103 ? 21.202 -6.743 -8.132 1.00 92.25 103 VAL A N 1
ATOM 804 C CA . VAL A 1 103 ? 20.293 -6.267 -7.071 1.00 92.25 103 VAL A CA 1
ATOM 805 C C . VAL A 1 103 ? 19.704 -4.909 -7.444 1.00 92.25 103 VAL A C 1
ATOM 807 O O . VAL A 1 103 ? 18.536 -4.646 -7.169 1.00 92.25 103 VAL A O 1
ATOM 810 N N . GLN A 1 104 ? 20.505 -4.049 -8.078 1.00 92.81 104 GLN A N 1
ATOM 811 C CA . GLN A 1 104 ? 20.047 -2.749 -8.566 1.00 92.81 104 GLN A CA 1
ATOM 812 C C . GLN A 1 104 ? 19.000 -2.925 -9.670 1.00 92.81 104 GLN A C 1
ATOM 814 O O . GLN A 1 104 ? 17.941 -2.307 -9.604 1.00 92.81 104 GLN A O 1
ATOM 819 N N . GLU A 1 105 ? 19.268 -3.814 -10.629 1.00 92.31 105 GLU A N 1
ATOM 820 C CA . GLU A 1 105 ? 18.344 -4.177 -11.710 1.00 92.31 105 GLU A CA 1
ATOM 821 C C . GLU A 1 105 ? 17.045 -4.774 -11.164 1.00 92.31 105 GLU A C 1
ATOM 823 O O . GLU A 1 105 ? 15.963 -4.337 -11.544 1.00 92.31 105 GLU A O 1
ATOM 828 N N . MET A 1 106 ? 17.134 -5.705 -10.209 1.00 90.88 106 MET A N 1
ATOM 829 C CA . MET A 1 106 ? 15.956 -6.271 -9.548 1.00 90.88 106 MET A CA 1
ATOM 830 C C . MET A 1 106 ? 15.107 -5.185 -8.870 1.00 90.88 106 MET A C 1
ATOM 832 O O . MET A 1 106 ? 13.894 -5.161 -9.050 1.00 90.88 106 MET A O 1
ATOM 836 N N . ALA A 1 107 ? 15.727 -4.257 -8.132 1.00 92.69 107 ALA A N 1
ATOM 837 C CA . ALA A 1 107 ? 15.011 -3.165 -7.469 1.00 92.69 107 ALA A CA 1
ATOM 838 C C . ALA A 1 107 ? 14.362 -2.186 -8.465 1.00 92.69 107 ALA A C 1
ATOM 840 O O . ALA A 1 107 ? 13.256 -1.698 -8.225 1.00 92.69 107 ALA A O 1
ATOM 841 N N . ALA A 1 108 ? 15.044 -1.896 -9.574 1.00 94.44 108 ALA A N 1
ATOM 842 C CA . ALA A 1 108 ? 14.525 -1.089 -10.672 1.00 94.44 108 ALA A CA 1
ATOM 843 C C . ALA A 1 108 ? 13.309 -1.746 -11.336 1.00 94.44 108 ALA A C 1
ATOM 845 O O . ALA A 1 108 ? 12.284 -1.090 -11.531 1.00 94.44 108 ALA A O 1
ATOM 846 N N . GLU A 1 109 ? 13.393 -3.043 -11.627 1.00 92.62 109 GLU A N 1
ATOM 847 C CA . GLU A 1 109 ? 12.284 -3.799 -12.200 1.00 92.62 109 GLU A CA 1
ATOM 848 C C . GLU A 1 109 ? 11.111 -3.912 -11.224 1.00 92.62 109 GLU A C 1
ATOM 850 O O . GLU A 1 109 ? 9.974 -3.690 -11.634 1.00 92.62 109 GLU A O 1
ATOM 855 N N . ASP A 1 110 ? 11.348 -4.158 -9.934 1.00 91.62 110 ASP A N 1
ATOM 856 C CA . ASP A 1 110 ? 10.287 -4.162 -8.918 1.00 91.62 110 ASP A CA 1
ATOM 857 C C . ASP A 1 110 ? 9.539 -2.819 -8.866 1.00 91.62 110 ASP A C 1
ATOM 859 O O . ASP A 1 110 ? 8.309 -2.800 -8.787 1.00 91.62 110 ASP A O 1
ATOM 863 N N . LEU A 1 111 ? 10.255 -1.693 -8.978 1.00 94.62 111 LEU A N 1
ATOM 864 C CA . LEU A 1 111 ? 9.635 -0.366 -8.998 1.00 94.62 111 LEU A CA 1
ATOM 865 C C . LEU A 1 111 ? 8.790 -0.140 -10.263 1.00 94.62 111 LEU A C 1
ATOM 867 O O . LEU A 1 111 ? 7.689 0.404 -10.174 1.00 94.62 111 LEU A O 1
ATOM 871 N N . LYS A 1 112 ? 9.261 -0.587 -11.437 1.00 95.38 112 LYS A N 1
ATOM 872 C CA . LYS A 1 112 ? 8.465 -0.547 -12.679 1.00 95.38 112 LYS A CA 1
ATOM 873 C C . LYS A 1 112 ? 7.206 -1.403 -12.572 1.00 95.38 112 LYS A C 1
ATOM 875 O O . LYS A 1 112 ? 6.133 -0.974 -12.998 1.00 95.38 112 LYS A O 1
ATOM 880 N N . HIS A 1 113 ? 7.328 -2.604 -12.005 1.00 93.62 113 HIS A N 1
ATOM 881 C CA . HIS A 1 113 ? 6.194 -3.500 -11.791 1.00 93.62 113 HIS A CA 1
ATOM 882 C C . HIS A 1 113 ? 5.154 -2.865 -10.866 1.00 93.62 113 HIS A C 1
ATOM 884 O O . HIS A 1 113 ? 3.964 -2.914 -11.171 1.00 93.62 113 HIS A O 1
ATOM 890 N N . GLU A 1 114 ? 5.592 -2.225 -9.782 1.00 95.25 114 GLU A N 1
ATOM 891 C CA . GLU A 1 114 ? 4.709 -1.503 -8.867 1.00 95.25 114 GLU A CA 1
ATOM 892 C C . GLU A 1 114 ? 3.938 -0.380 -9.575 1.00 95.25 114 GLU A C 1
ATOM 894 O O . GLU A 1 114 ? 2.714 -0.316 -9.449 1.00 95.25 114 GLU A O 1
ATOM 899 N N . VAL A 1 115 ? 4.616 0.458 -10.369 1.00 95.88 115 VAL A N 1
ATOM 900 C CA . VAL A 1 115 ? 3.955 1.516 -11.157 1.00 95.88 115 VAL A CA 1
ATOM 901 C C . VAL A 1 115 ? 2.920 0.924 -12.105 1.00 95.88 115 VAL A C 1
ATOM 903 O O . VAL A 1 115 ? 1.797 1.424 -12.176 1.00 95.88 115 VAL A O 1
ATOM 906 N N . LYS A 1 116 ? 3.273 -0.147 -12.822 1.00 94.88 116 LYS A N 1
ATOM 907 C CA . LYS A 1 116 ? 2.370 -0.788 -13.779 1.00 94.88 116 LYS A CA 1
ATOM 908 C C . LYS A 1 116 ? 1.105 -1.310 -13.100 1.00 94.88 116 LYS A C 1
ATOM 910 O O . LYS A 1 116 ? 0.010 -1.029 -13.575 1.00 94.88 116 LYS A O 1
ATOM 915 N N . LEU A 1 117 ? 1.251 -2.012 -11.975 1.00 94.69 117 LEU A N 1
ATOM 916 C CA . LEU A 1 117 ? 0.108 -2.501 -11.205 1.00 94.69 117 LEU A CA 1
ATOM 917 C C . LEU A 1 117 ? -0.753 -1.340 -10.705 1.00 94.69 117 LEU A C 1
ATOM 919 O O . LEU A 1 117 ? -1.950 -1.319 -10.960 1.00 94.69 117 LEU A O 1
ATOM 923 N N . LEU A 1 118 ? -0.162 -0.342 -10.045 1.00 95.25 118 LEU A N 1
ATOM 924 C CA . LEU A 1 118 ? -0.929 0.777 -9.492 1.00 95.25 118 LEU A CA 1
ATOM 925 C C . LEU A 1 118 ? -1.671 1.577 -10.570 1.00 95.25 118 LEU A C 1
ATOM 927 O O . LEU A 1 118 ? -2.790 2.018 -10.328 1.00 95.25 118 LEU A O 1
ATOM 931 N N . SER A 1 119 ? -1.089 1.721 -11.763 1.00 92.56 119 SER A N 1
ATOM 932 C CA . SER A 1 119 ? -1.716 2.440 -12.884 1.00 92.56 119 SER A CA 1
ATOM 933 C C . SER A 1 119 ? -2.992 1.757 -13.384 1.00 92.56 119 SER A C 1
ATOM 935 O O . SER A 1 119 ? -3.898 2.421 -13.874 1.00 92.56 119 SER A O 1
ATOM 937 N N . GLU A 1 120 ? -3.070 0.432 -13.259 1.00 90.56 120 GLU A N 1
ATOM 938 C CA . GLU A 1 120 ? -4.229 -0.374 -13.662 1.00 90.56 120 GLU A CA 1
ATOM 939 C C . GLU A 1 120 ? -5.292 -0.455 -12.548 1.00 90.56 120 GLU A C 1
ATOM 941 O O . GLU A 1 120 ? -6.464 -0.714 -12.819 1.00 90.56 120 GLU A O 1
ATOM 946 N N . LEU A 1 121 ? -4.889 -0.233 -11.292 1.00 90.38 121 LEU A N 1
ATOM 947 C CA . LEU A 1 121 ? -5.711 -0.434 -10.092 1.00 90.38 121 LEU A CA 1
ATOM 948 C C . LEU A 1 121 ? -6.215 0.872 -9.456 1.00 90.38 121 LEU A C 1
ATOM 950 O O . LEU A 1 121 ? -7.010 0.822 -8.516 1.00 90.38 121 LEU A O 1
ATOM 954 N N . SER A 1 122 ? -5.764 2.031 -9.945 1.00 76.25 122 SER A N 1
ATOM 955 C CA . SER A 1 122 ? -5.944 3.347 -9.307 1.00 76.25 122 SER A CA 1
ATOM 956 C C . SER A 1 122 ? -7.399 3.790 -9.122 1.00 76.25 122 SER A C 1
ATOM 958 O O . SER A 1 122 ? -7.662 4.687 -8.323 1.00 76.25 122 SER A O 1
ATOM 960 N N . SER A 1 123 ? -8.344 3.148 -9.810 1.00 81.19 123 SER A N 1
ATOM 961 C CA . SER A 1 123 ? -9.780 3.425 -9.697 1.00 81.19 123 SER A CA 1
ATOM 962 C C . SER A 1 123 ? -10.440 2.845 -8.436 1.00 81.19 123 SER A C 1
ATOM 964 O O . SER A 1 123 ? -11.568 3.220 -8.116 1.00 81.19 123 SER A O 1
ATOM 966 N N . HIS A 1 124 ? -9.780 1.937 -7.703 1.00 89.25 124 HIS A N 1
ATOM 967 C CA . HIS A 1 124 ? -10.382 1.310 -6.524 1.00 89.25 124 HIS A CA 1
ATOM 968 C C . HIS A 1 124 ? -10.265 2.206 -5.269 1.00 89.25 124 HIS A C 1
ATOM 970 O O . HIS A 1 124 ? -9.155 2.572 -4.879 1.00 89.25 124 HIS A O 1
ATOM 976 N N . PRO A 1 125 ? -11.365 2.480 -4.534 1.00 89.88 125 PRO A N 1
ATOM 977 C CA . PRO A 1 125 ? -11.387 3.463 -3.438 1.00 89.88 125 PRO A CA 1
ATOM 978 C C . PRO A 1 125 ? -10.543 3.088 -2.210 1.00 89.88 125 PRO A C 1
ATOM 980 O O . PRO A 1 125 ? -10.277 3.930 -1.357 1.00 89.88 125 PRO A O 1
ATOM 983 N N . ASN A 1 126 ? -10.144 1.820 -2.089 1.00 94.88 126 ASN A N 1
ATOM 984 C CA . ASN A 1 126 ? -9.316 1.319 -0.987 1.00 94.88 126 ASN A CA 1
ATOM 985 C C . ASN A 1 126 ? -7.915 0.881 -1.429 1.00 94.88 126 ASN A C 1
ATOM 987 O O . ASN A 1 126 ? -7.254 0.140 -0.708 1.00 94.88 126 ASN A O 1
ATOM 991 N N . ILE A 1 127 ? -7.457 1.330 -2.597 1.00 95.50 127 ILE A N 1
ATOM 992 C CA . ILE A 1 127 ? -6.067 1.202 -3.049 1.00 95.50 127 ILE A CA 1
ATOM 993 C C . ILE A 1 127 ? -5.474 2.613 -3.133 1.00 95.50 127 ILE A C 1
ATOM 995 O O . ILE A 1 127 ? -6.182 3.576 -3.433 1.00 95.50 127 ILE A O 1
ATOM 999 N N . VAL A 1 128 ? -4.194 2.756 -2.786 1.00 94.50 128 VAL A N 1
ATOM 1000 C CA . VAL A 1 128 ? -3.487 4.038 -2.888 1.00 94.50 128 VAL A CA 1
ATOM 1001 C C . VAL A 1 128 ? -3.493 4.530 -4.332 1.00 94.50 128 VAL A C 1
ATOM 1003 O O . VAL A 1 128 ? -3.219 3.774 -5.266 1.00 94.50 128 VAL A O 1
ATOM 1006 N N . THR A 1 129 ? -3.800 5.808 -4.523 1.00 91.88 129 THR A N 1
ATOM 1007 C CA . THR A 1 129 ? -3.830 6.386 -5.864 1.00 91.88 129 THR A CA 1
ATOM 1008 C C . THR A 1 129 ? -2.412 6.715 -6.330 1.00 91.88 129 THR A C 1
ATOM 1010 O O . THR A 1 129 ? -1.660 7.401 -5.635 1.00 91.88 129 THR A O 1
ATOM 1013 N N . ILE A 1 130 ? -2.053 6.239 -7.526 1.00 94.69 130 ILE A N 1
ATOM 1014 C CA . ILE A 1 130 ? -0.910 6.753 -8.285 1.00 94.69 130 ILE A CA 1
ATOM 1015 C C . ILE A 1 130 ? -1.374 7.905 -9.168 1.00 94.69 130 ILE A C 1
ATOM 1017 O O . ILE A 1 130 ? -2.369 7.786 -9.886 1.00 94.69 130 ILE A O 1
ATOM 1021 N N . TYR A 1 131 ? -0.636 9.009 -9.103 1.00 93.19 131 TYR A N 1
ATOM 1022 C CA . TYR A 1 131 ? -0.865 10.179 -9.943 1.00 93.19 131 TYR A CA 1
ATOM 1023 C C . TYR A 1 131 ? 0.009 10.146 -11.187 1.00 93.19 131 TYR A C 1
ATOM 1025 O O . TYR A 1 131 ? -0.438 10.528 -12.261 1.00 93.19 131 TYR A O 1
ATOM 1033 N N . GLY A 1 132 ? 1.247 9.664 -11.059 1.00 94.62 132 GLY A N 1
ATOM 1034 C CA . GLY A 1 132 ? 2.167 9.630 -12.185 1.00 94.62 132 GLY A CA 1
ATOM 1035 C C . GLY A 1 132 ? 3.593 9.258 -11.850 1.00 94.62 132 GLY A C 1
ATOM 1036 O O . GLY A 1 132 ? 3.901 8.842 -10.733 1.00 94.62 132 GLY A O 1
ATOM 1037 N N . VAL A 1 133 ? 4.457 9.402 -12.846 1.00 96.94 133 VAL A N 1
ATOM 1038 C CA . VAL A 1 133 ? 5.886 9.093 -12.765 1.00 96.94 133 VAL A CA 1
ATOM 1039 C C . VAL A 1 133 ? 6.723 10.218 -13.343 1.00 96.94 133 VAL A C 1
ATOM 1041 O O . VAL A 1 133 ? 6.240 11.036 -14.121 1.00 96.94 133 VAL A O 1
ATOM 1044 N N . SER A 1 134 ? 7.993 10.264 -12.960 1.00 96.19 134 SER A N 1
ATOM 1045 C CA . SER A 1 134 ? 8.952 11.189 -13.553 1.00 96.19 134 SER A CA 1
ATOM 1046 C C . SER A 1 134 ? 9.188 10.902 -15.039 1.00 96.19 134 SER A C 1
ATOM 1048 O O . SER A 1 134 ? 9.169 9.744 -15.459 1.00 96.19 134 SER A O 1
ATOM 1050 N N . SER A 1 135 ? 9.542 11.918 -15.817 1.00 94.12 135 SER A N 1
ATOM 1051 C CA . SER A 1 135 ? 10.020 11.746 -17.189 1.00 94.12 135 SER A CA 1
ATOM 1052 C C . SER A 1 135 ? 11.188 10.763 -17.265 1.00 94.12 135 SER A C 1
ATOM 1054 O O . SER A 1 135 ? 12.086 10.770 -16.419 1.00 94.12 135 SER A O 1
ATOM 1056 N N . ASN A 1 136 ? 11.182 9.927 -18.304 1.00 92.06 136 ASN A N 1
ATOM 1057 C CA . ASN A 1 136 ? 12.145 8.842 -18.530 1.00 92.06 136 ASN A CA 1
ATOM 1058 C C . ASN A 1 136 ? 12.175 7.757 -17.431 1.00 92.06 136 ASN A C 1
ATOM 1060 O O . ASN A 1 136 ? 13.177 7.055 -17.266 1.00 92.06 136 ASN A O 1
ATOM 1064 N N . PHE A 1 137 ? 11.106 7.629 -16.632 1.00 95.50 137 PHE A N 1
ATOM 1065 C CA . PHE A 1 137 ? 11.033 6.623 -15.567 1.00 95.50 137 PHE A CA 1
ATOM 1066 C C . PHE A 1 137 ? 11.199 5.190 -16.096 1.00 95.50 137 PHE A C 1
ATOM 1068 O O . PHE A 1 137 ? 11.793 4.349 -15.425 1.00 95.50 137 PHE A O 1
ATOM 1075 N N . TRP A 1 138 ? 10.691 4.893 -17.292 1.00 94.69 138 TRP A N 1
ATOM 1076 C CA . TRP A 1 138 ? 10.717 3.538 -17.847 1.00 94.69 138 TRP A CA 1
ATOM 1077 C C . TRP A 1 138 ? 12.112 3.124 -18.330 1.00 94.69 138 TRP A C 1
ATOM 1079 O O . TRP A 1 138 ? 12.476 1.948 -18.246 1.00 94.69 138 TRP A O 1
ATOM 1089 N N . GLU A 1 139 ? 12.904 4.091 -18.781 1.00 94.50 139 GLU A N 1
ATOM 1090 C CA . GLU A 1 139 ? 14.276 3.937 -19.248 1.00 94.50 139 GLU A CA 1
ATOM 1091 C C . GLU A 1 139 ? 15.275 3.932 -18.087 1.00 94.50 139 GLU A C 1
ATOM 1093 O O . GLU A 1 139 ? 16.223 3.148 -18.102 1.00 94.50 139 GLU A O 1
ATOM 1098 N N . ALA A 1 140 ? 15.063 4.793 -17.086 1.00 93.50 140 ALA A N 1
ATOM 1099 C CA . ALA A 1 140 ? 15.981 5.007 -15.966 1.00 93.50 140 ALA A CA 1
ATOM 1100 C C . ALA A 1 140 ? 15.238 5.125 -14.613 1.00 93.50 140 ALA A C 1
ATOM 1102 O O . ALA A 1 140 ? 15.280 6.180 -13.962 1.00 93.50 140 ALA A O 1
ATOM 1103 N N . PRO A 1 141 ? 14.556 4.060 -14.145 1.00 93.50 141 PRO A N 1
ATOM 1104 C CA . PRO A 1 141 ? 13.772 4.082 -12.901 1.00 93.50 141 PRO A CA 1
ATOM 1105 C C . PRO A 1 141 ? 14.624 4.374 -11.658 1.00 93.50 141 PRO A C 1
ATOM 1107 O O . PRO A 1 141 ? 14.115 4.865 -10.653 1.00 93.50 141 PRO A O 1
ATOM 1110 N N . GLU A 1 142 ? 15.931 4.112 -11.709 1.00 92.25 142 GLU A N 1
ATOM 1111 C CA . GLU A 1 142 ? 16.873 4.391 -10.628 1.00 92.25 142 GLU A CA 1
ATOM 1112 C C . GLU A 1 142 ? 17.133 5.884 -10.413 1.00 92.25 142 GLU A C 1
ATOM 1114 O O . GLU A 1 142 ? 17.609 6.285 -9.347 1.00 92.25 142 GLU A O 1
ATOM 1119 N N . LYS A 1 143 ? 16.816 6.705 -11.418 1.00 92.12 143 LYS A N 1
ATOM 1120 C CA . LYS A 1 143 ? 16.854 8.171 -11.349 1.00 92.12 143 LYS A CA 1
ATOM 1121 C C . LYS A 1 143 ? 15.463 8.776 -11.185 1.00 92.12 143 LYS A C 1
ATOM 1123 O O . LYS A 1 143 ? 15.365 9.956 -10.859 1.00 92.12 143 LYS A O 1
ATOM 1128 N N . GLY A 1 144 ? 14.423 7.984 -11.420 1.00 94.31 144 GLY A N 1
ATOM 1129 C CA . GLY A 1 144 ? 13.044 8.434 -11.419 1.00 94.31 144 GLY A CA 1
ATOM 1130 C C . GLY A 1 144 ? 12.338 8.329 -10.071 1.00 94.31 144 GLY A C 1
ATOM 1131 O O . GLY A 1 144 ? 12.896 7.921 -9.047 1.00 94.31 144 GLY A O 1
ATOM 1132 N N . PHE A 1 145 ? 11.065 8.705 -10.088 1.00 95.50 145 PHE A N 1
ATOM 1133 C CA . PHE A 1 145 ? 10.139 8.555 -8.973 1.00 95.50 145 PHE A CA 1
ATOM 1134 C C . PHE A 1 145 ? 8.723 8.274 -9.481 1.00 95.50 145 PHE A C 1
ATOM 1136 O O . PHE A 1 145 ? 8.390 8.585 -10.624 1.00 95.50 145 PHE A O 1
ATOM 1143 N N . LEU A 1 146 ? 7.880 7.742 -8.599 1.00 95.75 146 LEU A N 1
ATOM 1144 C CA . LEU A 1 146 ? 6.429 7.750 -8.765 1.00 95.75 146 LEU A CA 1
ATOM 1145 C C . LEU A 1 146 ? 5.782 8.658 -7.717 1.00 95.75 146 LEU A C 1
ATOM 1147 O O . LEU A 1 146 ? 6.224 8.694 -6.565 1.00 95.75 146 LEU A O 1
ATOM 1151 N N . CYS A 1 147 ? 4.759 9.395 -8.137 1.00 95.69 147 CYS A N 1
ATOM 1152 C CA . CYS A 1 147 ? 3.966 10.311 -7.329 1.00 95.69 147 CYS A CA 1
ATOM 1153 C C . CYS A 1 147 ? 2.669 9.620 -6.892 1.00 95.69 147 CYS A C 1
ATOM 1155 O O . CYS A 1 147 ? 1.920 9.102 -7.724 1.00 95.69 147 CYS A O 1
ATOM 1157 N N . LEU A 1 148 ? 2.419 9.607 -5.586 1.00 94.69 148 LEU A N 1
ATOM 1158 C CA . LEU A 1 148 ? 1.316 8.896 -4.947 1.00 94.69 148 LEU A CA 1
ATOM 1159 C C . LEU A 1 148 ? 0.531 9.822 -4.014 1.00 94.69 148 LEU A C 1
ATOM 1161 O O . LEU A 1 148 ? 1.042 10.839 -3.533 1.00 94.69 148 LEU A O 1
ATOM 1165 N N . GLU A 1 149 ? -0.691 9.406 -3.694 1.00 91.38 149 GLU A N 1
ATOM 1166 C CA . GLU A 1 149 ? -1.463 9.928 -2.566 1.00 91.38 149 GLU A CA 1
ATOM 1167 C C . GLU A 1 149 ? -0.661 9.823 -1.261 1.00 91.38 149 GLU A C 1
ATOM 1169 O O . GLU A 1 149 ? -0.080 8.778 -0.946 1.00 91.38 149 GLU A O 1
ATOM 1174 N N . ARG A 1 150 ? -0.646 10.896 -0.460 1.00 91.25 150 ARG A N 1
ATOM 1175 C CA . ARG A 1 150 ? -0.112 10.830 0.900 1.00 91.25 150 ARG A CA 1
ATOM 1176 C C . ARG A 1 150 ? -1.155 10.281 1.855 1.00 91.25 150 ARG A C 1
ATOM 1178 O O . ARG A 1 150 ? -2.229 10.848 2.035 1.00 91.25 150 ARG A O 1
ATOM 1185 N N . LEU A 1 151 ? -0.762 9.234 2.564 1.00 91.94 151 LEU A N 1
ATOM 1186 C CA . LEU A 1 151 ? -1.524 8.712 3.688 1.00 91.94 151 LEU A CA 1
ATOM 1187 C C . LEU A 1 151 ? -1.140 9.470 4.963 1.00 91.94 151 LEU A C 1
ATOM 1189 O O . LEU A 1 151 ? 0.033 9.768 5.204 1.00 91.94 151 LEU A O 1
ATOM 1193 N N . VAL A 1 152 ? -2.145 9.790 5.772 1.00 89.94 152 VAL A N 1
ATOM 1194 C CA . VAL A 1 152 ? -2.019 10.517 7.039 1.00 89.94 152 VAL A CA 1
ATOM 1195 C C . VAL A 1 152 ? -1.310 9.653 8.072 1.00 89.94 152 VAL A C 1
ATOM 1197 O O . VAL A 1 152 ? -0.340 10.083 8.696 1.00 89.94 152 VAL A O 1
ATOM 1200 N N . GLU A 1 153 ? -1.784 8.419 8.244 1.00 89.38 153 GLU A N 1
ATOM 1201 C CA . GLU A 1 153 ? -1.262 7.505 9.251 1.00 89.38 153 GLU A CA 1
ATOM 1202 C C . GLU A 1 153 ? -1.364 6.041 8.786 1.00 89.38 153 GLU A C 1
ATOM 1204 O O . GLU A 1 153 ? -2.448 5.585 8.411 1.00 89.38 153 GLU A O 1
ATOM 1209 N N . PRO A 1 154 ? -0.256 5.280 8.829 1.00 94.31 154 PRO A N 1
ATOM 1210 C CA . PRO A 1 154 ? -0.273 3.826 8.694 1.00 94.31 154 PRO A CA 1
ATOM 1211 C C . PRO A 1 154 ? -1.066 3.124 9.811 1.00 94.31 154 PRO A C 1
ATOM 1213 O O . PRO A 1 154 ? -1.047 3.536 10.973 1.00 94.31 154 PRO A O 1
ATOM 1216 N N . LEU A 1 155 ? -1.735 2.018 9.485 1.00 97.31 155 LEU A N 1
ATOM 1217 C CA . LEU A 1 155 ? -2.624 1.299 10.400 1.00 97.31 155 LEU A CA 1
ATOM 1218 C C . LEU A 1 155 ? -1.877 0.687 11.595 1.00 97.31 155 LEU A C 1
ATOM 1220 O O . LEU A 1 155 ? -2.452 0.584 12.675 1.00 97.31 155 LEU A O 1
ATOM 1224 N N . ASP A 1 156 ? -0.602 0.318 11.453 1.00 96.50 156 ASP A N 1
ATOM 1225 C CA . ASP A 1 156 ? 0.215 -0.185 12.568 1.00 96.50 156 ASP A CA 1
ATOM 1226 C C . ASP A 1 156 ? 0.404 0.862 13.684 1.00 96.50 156 ASP A C 1
ATOM 1228 O O . ASP A 1 156 ? 0.365 0.524 14.873 1.00 96.50 156 ASP A O 1
ATOM 1232 N N . LYS A 1 157 ? 0.543 2.142 13.319 1.00 95.38 157 LYS A N 1
ATOM 1233 C CA . LYS A 1 157 ? 0.586 3.260 14.273 1.00 95.38 157 LYS A CA 1
ATOM 1234 C C . LYS A 1 157 ? -0.781 3.501 14.915 1.00 95.38 157 LYS A C 1
ATOM 1236 O O . LYS A 1 157 ? -0.855 3.601 16.145 1.00 95.38 157 LYS A O 1
ATOM 1241 N N . ALA A 1 158 ? -1.853 3.470 14.120 1.00 95.31 158 ALA A N 1
ATOM 1242 C CA . ALA A 1 158 ? -3.221 3.612 14.620 1.00 95.31 158 ALA A CA 1
ATOM 1243 C C . ALA A 1 158 ? -3.582 2.501 15.626 1.00 95.31 158 ALA A C 1
ATOM 1245 O O . ALA A 1 158 ? -4.084 2.782 16.714 1.00 95.31 158 ALA A O 1
ATOM 1246 N N . LEU A 1 159 ? -3.231 1.245 15.332 1.00 96.38 159 LEU A N 1
ATOM 1247 C CA . LEU A 1 159 ? -3.395 0.104 16.240 1.00 96.38 159 LEU A CA 1
ATOM 1248 C C . LEU A 1 159 ? -2.648 0.307 17.562 1.00 96.38 159 LEU A C 1
ATOM 1250 O O . LEU A 1 159 ? -3.203 0.061 18.637 1.00 96.38 159 LEU A O 1
ATOM 1254 N N . ALA A 1 160 ? -1.405 0.794 17.510 1.00 95.19 160 ALA A N 1
ATOM 1255 C CA . ALA A 1 160 ? -0.627 1.083 18.711 1.00 95.19 160 ALA A CA 1
ATOM 1256 C C . ALA A 1 160 ? -1.273 2.185 19.570 1.00 95.19 160 ALA A C 1
ATOM 1258 O O . ALA A 1 160 ? -1.255 2.093 20.802 1.00 95.19 160 ALA A O 1
ATOM 1259 N N . LYS A 1 161 ? -1.866 3.208 18.940 1.00 93.44 161 LYS A N 1
ATOM 1260 C CA . LYS A 1 161 ? -2.631 4.260 19.622 1.00 93.44 161 LYS A CA 1
ATOM 1261 C C . LYS A 1 161 ? -3.899 3.696 20.267 1.00 93.44 161 LYS A C 1
ATOM 1263 O O . LYS A 1 161 ? -4.071 3.845 21.477 1.00 93.44 161 LYS A O 1
ATOM 1268 N N . TRP A 1 162 ? -4.715 2.960 19.513 1.00 93.69 162 TRP A N 1
ATOM 1269 C CA . TRP A 1 162 ? -5.942 2.338 20.023 1.00 93.69 162 TRP A CA 1
ATOM 1270 C C . TRP A 1 162 ? -5.671 1.372 21.179 1.00 93.69 162 TRP A C 1
ATOM 1272 O O . TRP A 1 162 ? -6.429 1.332 22.145 1.00 93.69 162 TRP A O 1
ATOM 1282 N N . LYS A 1 163 ? -4.558 0.628 21.139 1.00 92.31 163 LYS A N 1
ATOM 1283 C CA . LYS A 1 163 ? -4.132 -0.245 22.244 1.00 92.31 163 LYS A CA 1
ATOM 1284 C C . LYS A 1 163 ? -3.876 0.535 23.539 1.00 92.31 163 LYS A C 1
ATOM 1286 O O . LYS A 1 163 ? -4.286 0.097 24.619 1.00 92.31 163 LYS A O 1
ATOM 1291 N N . LYS A 1 164 ? -3.196 1.684 23.449 1.00 90.38 164 LYS A N 1
ATOM 1292 C CA . LYS A 1 164 ? -2.929 2.564 24.602 1.00 90.38 164 LYS A CA 1
ATOM 1293 C C . LYS A 1 164 ? -4.225 3.156 25.155 1.00 90.38 164 LYS A C 1
ATOM 1295 O O . LYS A 1 164 ? -4.437 3.131 26.366 1.00 90.38 164 LYS A O 1
ATOM 1300 N N . GLU A 1 165 ? -5.109 3.622 24.277 1.00 86.25 165 GLU A N 1
ATOM 1301 C CA . GLU A 1 165 ? -6.422 4.164 24.647 1.00 86.25 165 GLU A CA 1
ATOM 1302 C C . GLU A 1 165 ? -7.290 3.106 25.344 1.00 86.25 165 GLU A C 1
ATOM 1304 O O . GLU A 1 165 ? -7.815 3.35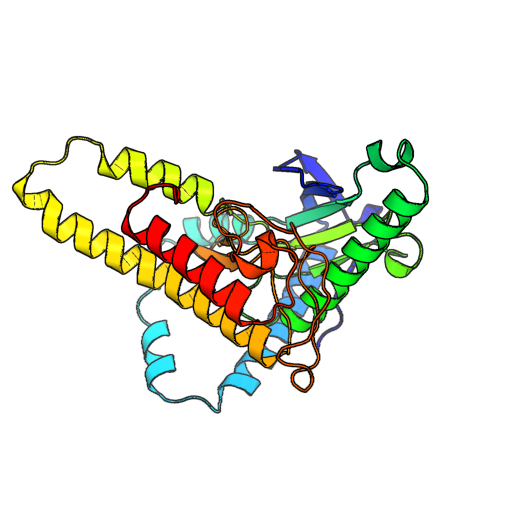8 26.426 1.00 86.25 165 GLU A O 1
ATOM 1309 N N . ALA A 1 166 ? -7.344 1.882 24.810 1.00 84.00 166 ALA A N 1
ATOM 1310 C CA . ALA A 1 166 ? -8.080 0.768 25.412 1.00 84.00 166 ALA A CA 1
ATOM 1311 C C . ALA A 1 166 ? -7.552 0.372 26.805 1.00 84.00 166 ALA A C 1
ATOM 1313 O O . ALA A 1 166 ? -8.305 -0.120 27.647 1.00 84.00 166 ALA A O 1
ATOM 1314 N N . SER A 1 167 ? -6.263 0.607 27.060 1.00 81.50 167 SER A N 1
ATOM 1315 C CA . SER A 1 167 ? -5.617 0.330 28.349 1.00 81.50 167 SER A CA 1
ATOM 1316 C C . SER A 1 167 ? -5.824 1.454 29.378 1.00 81.50 167 SER A C 1
ATOM 1318 O O . SER A 1 167 ? -5.547 1.270 30.564 1.00 81.50 167 SER A O 1
ATOM 1320 N N . SER A 1 168 ? -6.333 2.617 28.957 1.00 75.75 168 SER A N 1
ATOM 1321 C CA . SER A 1 168 ? -6.443 3.817 29.788 1.00 75.75 168 SER A CA 1
ATOM 1322 C C . SER A 1 168 ? -7.779 3.867 30.551 1.00 75.75 168 SER A C 1
ATOM 1324 O O . SER A 1 168 ? -8.819 4.190 29.996 1.00 75.75 168 SER A O 1
ATOM 1326 N N . GLY A 1 169 ? -7.756 3.545 31.850 1.00 60.59 169 GLY A N 1
ATOM 1327 C CA . GLY A 1 169 ? -8.550 4.180 32.924 1.00 60.59 169 GLY A CA 1
ATOM 1328 C C . GLY A 1 169 ? -10.089 4.332 32.885 1.00 60.59 169 GLY A C 1
ATOM 1329 O O . GLY A 1 169 ? -10.622 4.869 33.849 1.00 60.59 169 GLY A O 1
ATOM 1330 N N . ILE A 1 170 ? -10.846 3.885 31.875 1.00 61.22 170 ILE A N 1
ATOM 1331 C CA . ILE A 1 170 ? -12.323 4.066 31.845 1.00 61.22 170 ILE A CA 1
ATOM 1332 C C . ILE A 1 170 ? -13.013 3.174 32.905 1.00 61.22 170 ILE A C 1
ATOM 1334 O O . ILE A 1 170 ? -12.550 2.062 33.155 1.00 61.22 170 ILE A O 1
ATOM 1338 N N . LYS A 1 171 ? -14.118 3.611 33.534 1.00 60.44 171 LYS A N 1
ATOM 1339 C CA . LYS A 1 171 ? -14.897 2.817 34.520 1.00 60.44 171 LYS A CA 1
ATOM 1340 C C . LYS A 1 171 ? -15.373 1.470 33.930 1.00 60.44 171 LYS A C 1
ATOM 1342 O O . LYS A 1 171 ? -15.847 1.429 32.798 1.00 60.44 171 LYS A O 1
ATOM 1347 N N . ILE A 1 172 ? -15.288 0.381 34.708 1.00 60.50 172 ILE A N 1
ATOM 1348 C CA . ILE A 1 172 ? -15.474 -1.026 34.270 1.00 60.50 172 ILE A CA 1
ATOM 1349 C C . ILE A 1 172 ? -16.810 -1.291 33.546 1.00 60.50 172 ILE A C 1
ATOM 1351 O O . ILE A 1 172 ? -16.819 -1.976 32.527 1.00 60.50 172 ILE A O 1
ATOM 1355 N N . LEU A 1 173 ? -17.930 -0.737 34.022 1.00 55.09 173 LEU A N 1
ATOM 1356 C CA . LEU A 1 173 ? -19.270 -1.027 33.478 1.00 55.09 173 LEU A CA 1
ATOM 1357 C C . LEU A 1 173 ? -19.511 -0.420 32.083 1.00 55.09 173 LEU A C 1
ATOM 1359 O O . LEU A 1 173 ? -20.153 -1.040 31.244 1.00 55.09 173 LEU A O 1
ATOM 1363 N N . THR A 1 174 ? -18.932 0.748 31.797 1.00 62.75 174 THR A N 1
ATOM 1364 C CA . THR A 1 174 ? -18.979 1.398 30.474 1.00 62.75 174 THR A CA 1
ATOM 1365 C C . THR A 1 174 ? -18.001 0.790 29.462 1.00 62.75 174 THR A C 1
ATOM 1367 O O . THR A 1 174 ? -18.085 1.099 28.278 1.00 62.75 174 THR A O 1
ATOM 1370 N N . ARG A 1 175 ? -17.077 -0.088 29.889 1.00 69.56 175 ARG A N 1
ATOM 1371 C CA . ARG A 1 175 ? -16.030 -0.627 29.002 1.00 69.56 175 ARG A CA 1
ATOM 1372 C C . ARG A 1 175 ? -16.545 -1.623 27.972 1.00 69.56 175 ARG A C 1
ATOM 1374 O O . ARG A 1 175 ? -16.008 -1.644 26.874 1.00 69.56 175 ARG A O 1
ATOM 1381 N N . ARG A 1 176 ? -17.525 -2.473 28.301 1.00 75.88 176 ARG A N 1
ATOM 1382 C CA . ARG A 1 176 ? -17.870 -3.608 27.424 1.00 75.88 176 ARG A CA 1
ATOM 1383 C C . ARG A 1 176 ? -18.599 -3.175 26.154 1.00 75.88 176 ARG A C 1
ATOM 1385 O O . ARG A 1 176 ? -18.167 -3.562 25.075 1.00 75.88 176 ARG A O 1
ATOM 1392 N N . HIS A 1 177 ? -19.655 -2.369 26.278 1.00 78.81 177 HIS A N 1
ATOM 1393 C CA . HIS A 1 177 ? -20.383 -1.862 25.109 1.00 78.81 177 HIS A CA 1
ATOM 1394 C C . HIS A 1 177 ? -19.488 -0.970 24.246 1.00 78.81 177 HIS A C 1
ATOM 1396 O O . HIS A 1 177 ? -19.370 -1.216 23.053 1.00 78.81 177 HIS A O 1
ATOM 1402 N N . LEU A 1 178 ? -18.744 -0.040 24.858 1.00 80.44 178 LEU A N 1
ATOM 1403 C CA . LEU A 1 178 ? -17.805 0.812 24.125 1.00 80.44 178 LEU A CA 1
ATOM 1404 C C . LEU A 1 178 ? -16.714 -0.002 23.408 1.00 80.44 178 LEU A C 1
ATOM 1406 O O . LEU A 1 178 ? -16.373 0.291 22.268 1.00 80.44 178 LEU A O 1
ATOM 1410 N N . ALA A 1 179 ? -16.169 -1.050 24.036 1.00 82.50 179 ALA A N 1
ATOM 1411 C CA . ALA A 1 179 ? -15.183 -1.915 23.389 1.00 82.50 179 ALA A CA 1
ATOM 1412 C C . ALA A 1 179 ? -15.768 -2.662 22.180 1.00 82.50 179 ALA A C 1
ATOM 1414 O O . ALA A 1 179 ? -15.090 -2.773 21.159 1.00 82.50 179 ALA A O 1
ATOM 1415 N N . GLN A 1 180 ? -17.013 -3.139 22.283 1.00 85.62 180 GLN A N 1
ATOM 1416 C CA . GLN A 1 180 ? -17.722 -3.784 21.175 1.00 85.62 180 GLN A CA 1
ATOM 1417 C C . GLN A 1 180 ? -18.006 -2.800 20.037 1.00 85.62 180 GLN A C 1
ATOM 1419 O O . GLN A 1 180 ? -17.752 -3.131 18.883 1.00 85.62 180 GLN A O 1
ATOM 1424 N N . GLU A 1 181 ? -18.455 -1.584 20.346 1.00 88.00 181 GLU A N 1
ATOM 1425 C CA . GLU A 1 181 ? -18.686 -0.527 19.354 1.00 88.00 181 GLU A CA 1
ATOM 1426 C C . GLU A 1 181 ? -17.391 -0.127 18.642 1.00 88.00 181 GLU A C 1
ATOM 1428 O O . GLU A 1 181 ? -17.346 -0.071 17.415 1.00 88.00 181 GLU A O 1
ATOM 1433 N N . LEU A 1 182 ? -16.300 0.083 19.385 1.00 89.81 182 LEU A N 1
ATOM 1434 C CA . LEU A 1 182 ? -14.996 0.403 18.801 1.00 89.81 182 LEU A CA 1
ATOM 1435 C C . LEU A 1 182 ? -14.449 -0.750 17.954 1.00 89.81 182 LEU A C 1
ATOM 1437 O O . LEU A 1 182 ? -13.826 -0.510 16.923 1.00 89.81 182 LEU A O 1
ATOM 1441 N N . GLN A 1 183 ? -14.663 -2.001 18.370 1.00 91.75 183 GLN A N 1
ATOM 1442 C CA . GLN A 1 183 ? -14.298 -3.165 17.566 1.00 91.75 183 GLN A CA 1
ATOM 1443 C C . GLN A 1 183 ? -15.123 -3.231 16.278 1.00 91.75 183 GLN A C 1
ATOM 1445 O O . GLN A 1 183 ? -14.545 -3.405 15.206 1.00 91.75 183 GLN A O 1
ATOM 1450 N N . ALA A 1 184 ? -16.442 -3.052 16.367 1.00 92.25 184 ALA A N 1
ATOM 1451 C CA . ALA A 1 184 ? -17.327 -3.010 15.209 1.00 92.25 184 ALA A CA 1
ATOM 1452 C C . ALA A 1 184 ? -16.902 -1.903 14.237 1.00 92.25 184 ALA A C 1
ATOM 1454 O O . ALA A 1 184 ? -16.790 -2.156 13.039 1.00 92.25 184 ALA A O 1
ATOM 1455 N N . LYS A 1 185 ? -16.540 -0.726 14.759 1.00 92.00 185 LYS A N 1
ATOM 1456 C CA . LYS A 1 185 ? -16.009 0.383 13.965 1.00 92.00 185 LYS A CA 1
ATOM 1457 C C . LYS A 1 185 ? -14.709 0.016 13.246 1.00 92.00 185 LYS A C 1
ATOM 1459 O O . LYS A 1 185 ? -14.592 0.253 12.053 1.00 92.00 185 LYS A O 1
ATOM 1464 N N . ARG A 1 186 ? -13.753 -0.640 13.917 1.00 94.94 186 ARG A N 1
ATOM 1465 C CA . ARG A 1 186 ? -12.520 -1.123 13.259 1.00 94.94 186 ARG A CA 1
ATOM 1466 C C . ARG A 1 186 ? -12.810 -2.137 12.150 1.00 94.94 186 ARG A C 1
ATOM 1468 O O . ARG A 1 186 ? -12.159 -2.111 11.110 1.00 94.94 186 ARG A O 1
ATOM 1475 N N . ILE A 1 187 ? -13.784 -3.023 12.343 1.00 95.62 187 ILE A N 1
ATOM 1476 C CA . ILE A 1 187 ? -14.191 -3.978 11.304 1.00 95.62 187 ILE A CA 1
ATOM 1477 C C . ILE A 1 187 ? -14.818 -3.238 10.115 1.00 95.62 187 ILE A C 1
ATOM 1479 O O . ILE A 1 187 ? -14.463 -3.508 8.968 1.00 95.62 187 ILE A O 1
ATOM 1483 N N . GLN A 1 188 ? -15.714 -2.291 10.389 1.00 94.25 188 GLN A N 1
ATOM 1484 C CA . GLN A 1 188 ? -16.442 -1.529 9.380 1.00 94.25 188 GLN A CA 1
ATOM 1485 C C . GLN A 1 188 ? -15.536 -0.599 8.566 1.00 94.25 188 GLN A C 1
ATOM 1487 O O . GLN A 1 188 ? -15.626 -0.590 7.340 1.00 94.25 188 GLN A O 1
ATOM 1492 N N . ASP A 1 189 ? -14.650 0.136 9.237 1.00 93.06 189 ASP A N 1
ATOM 1493 C CA . ASP A 1 189 ? -13.834 1.190 8.626 1.00 93.06 189 ASP A CA 1
ATOM 1494 C C . ASP A 1 189 ? -12.496 0.665 8.080 1.00 93.06 189 ASP A C 1
ATOM 1496 O O . ASP A 1 189 ? -11.866 1.327 7.257 1.00 93.06 189 ASP A O 1
ATOM 1500 N N . VAL A 1 190 ? -12.048 -0.523 8.517 1.00 97.69 190 VAL A N 1
ATOM 1501 C CA . VAL A 1 190 ? -10.751 -1.094 8.114 1.00 97.69 190 VAL A CA 1
ATOM 1502 C C . VAL A 1 190 ? -10.891 -2.471 7.480 1.00 97.69 190 VAL A C 1
ATOM 1504 O O . VAL A 1 190 ? -10.546 -2.638 6.312 1.00 97.69 190 VAL A O 1
ATOM 1507 N N . ALA A 1 191 ? -11.393 -3.467 8.217 1.00 98.06 191 ALA A N 1
ATOM 1508 C CA . ALA A 1 191 ? -11.360 -4.854 7.747 1.00 98.06 191 ALA A CA 1
ATOM 1509 C C . ALA A 1 191 ? -12.182 -5.062 6.467 1.00 98.06 191 ALA A C 1
ATOM 1511 O O . ALA A 1 191 ? -11.690 -5.664 5.516 1.00 98.06 191 ALA A O 1
ATOM 1512 N N . ILE A 1 192 ? -13.413 -4.541 6.420 1.00 97.44 192 ILE A N 1
ATOM 1513 C CA . ILE A 1 192 ? -14.287 -4.658 5.245 1.00 97.44 192 ILE A CA 1
ATOM 1514 C C . ILE A 1 192 ? -13.678 -3.947 4.020 1.00 97.44 192 ILE A C 1
ATOM 1516 O O . ILE A 1 192 ? -13.583 -4.577 2.966 1.00 97.44 192 ILE A O 1
ATOM 1520 N N . PRO A 1 193 ? -13.236 -2.678 4.106 1.00 96.44 193 PRO A N 1
ATOM 1521 C CA . PRO A 1 193 ? -12.563 -2.008 2.995 1.00 96.44 193 PRO A CA 1
ATOM 1522 C C . PRO A 1 193 ? -11.285 -2.703 2.503 1.00 96.44 193 PRO A C 1
ATOM 1524 O O . PRO A 1 193 ? -11.087 -2.824 1.295 1.00 96.44 193 PRO A O 1
ATOM 1527 N N . VAL A 1 194 ? -10.444 -3.211 3.413 1.00 98.31 194 VAL A N 1
ATOM 1528 C CA . VAL A 1 194 ? -9.248 -3.988 3.040 1.00 98.31 194 VAL A CA 1
ATOM 1529 C C . VAL A 1 194 ? -9.652 -5.279 2.328 1.00 98.31 194 VAL A C 1
ATOM 1531 O O . VAL A 1 194 ? -9.102 -5.583 1.275 1.00 98.31 194 VAL A O 1
ATOM 1534 N N . ALA A 1 195 ? -10.658 -6.004 2.829 1.00 98.12 195 ALA A N 1
ATOM 1535 C CA . ALA A 1 195 ? -11.167 -7.207 2.171 1.00 98.12 195 ALA A CA 1
ATOM 1536 C C . ALA A 1 195 ? -11.696 -6.920 0.757 1.00 98.12 195 ALA A C 1
ATOM 1538 O O . ALA A 1 195 ? -11.452 -7.703 -0.155 1.00 98.12 195 ALA A O 1
ATOM 1539 N N . ARG A 1 196 ? -12.373 -5.780 0.552 1.00 96.56 196 ARG A N 1
ATOM 1540 C CA . ARG A 1 196 ? -12.831 -5.340 -0.778 1.00 96.56 196 ARG A CA 1
ATOM 1541 C C . ARG A 1 196 ? -11.665 -5.085 -1.729 1.00 96.56 196 ARG A C 1
ATOM 1543 O O . ARG A 1 196 ? -11.712 -5.559 -2.858 1.00 96.56 196 ARG A O 1
ATOM 1550 N N . ALA A 1 197 ? -10.615 -4.400 -1.268 1.00 97.19 197 ALA A N 1
ATOM 1551 C CA . ALA A 1 197 ? -9.405 -4.205 -2.067 1.00 97.19 197 ALA A CA 1
ATOM 1552 C C . ALA A 1 197 ? -8.753 -5.546 -2.433 1.00 97.19 197 ALA A C 1
ATOM 1554 O O . ALA A 1 197 ? -8.425 -5.760 -3.593 1.00 97.19 197 ALA A O 1
ATOM 1555 N N . MET A 1 198 ? -8.621 -6.469 -1.477 1.00 97.81 198 MET A N 1
ATOM 1556 C CA . MET A 1 198 ? -8.034 -7.791 -1.722 1.00 97.81 198 MET A CA 1
ATOM 1557 C C . MET A 1 198 ? -8.854 -8.619 -2.716 1.00 97.81 198 MET A C 1
ATOM 1559 O O . MET A 1 198 ? -8.284 -9.181 -3.645 1.00 97.81 198 MET A O 1
ATOM 1563 N N . ALA A 1 199 ? -10.182 -8.637 -2.571 1.00 96.31 199 ALA A N 1
ATOM 1564 C CA . ALA A 1 199 ? -11.074 -9.295 -3.523 1.00 96.31 199 ALA A CA 1
ATOM 1565 C C . ALA A 1 199 ? -10.916 -8.704 -4.933 1.00 96.31 199 ALA A C 1
ATOM 1567 O O . ALA A 1 199 ? -10.742 -9.445 -5.894 1.00 96.31 199 ALA A O 1
ATOM 1568 N N . PHE A 1 200 ? -10.861 -7.373 -5.044 1.00 95.94 200 PHE A N 1
ATOM 1569 C CA . PHE A 1 200 ? -10.611 -6.694 -6.313 1.00 95.94 200 PHE A CA 1
ATOM 1570 C C . PHE A 1 200 ? -9.267 -7.096 -6.941 1.00 95.94 200 PHE A C 1
ATOM 1572 O O . PHE A 1 200 ? -9.210 -7.336 -8.146 1.00 95.94 200 PHE A O 1
ATOM 1579 N N . LEU A 1 201 ? -8.190 -7.216 -6.155 1.00 96.12 201 LEU A N 1
ATOM 1580 C CA . LEU A 1 201 ? -6.902 -7.707 -6.662 1.00 96.12 201 LEU A CA 1
ATOM 1581 C C . LEU A 1 201 ? -7.010 -9.138 -7.190 1.00 96.12 201 LEU A C 1
ATOM 1583 O O . LEU A 1 201 ? -6.522 -9.424 -8.285 1.00 96.12 201 LEU A O 1
ATOM 1587 N N . HIS A 1 202 ? -7.668 -10.021 -6.438 1.00 95.06 202 HIS A N 1
ATOM 1588 C CA . HIS A 1 202 ? -7.845 -11.425 -6.814 1.00 95.06 202 HIS A CA 1
ATOM 1589 C C . HIS A 1 202 ? -8.660 -11.559 -8.106 1.00 95.06 202 HIS A C 1
ATOM 1591 O O . HIS A 1 202 ? -8.243 -12.296 -8.996 1.00 95.06 202 HIS A O 1
ATOM 1597 N N . ASP A 1 203 ? -9.715 -10.757 -8.283 1.00 93.75 203 ASP A N 1
ATOM 1598 C CA . ASP A 1 203 ? -10.505 -10.691 -9.525 1.00 93.75 203 ASP A CA 1
ATOM 1599 C C . ASP A 1 203 ? -9.674 -10.221 -10.736 1.00 93.75 203 ASP A C 1
ATOM 1601 O O . ASP A 1 203 ? -9.922 -10.618 -11.876 1.00 93.75 203 ASP A O 1
ATOM 1605 N N . HIS A 1 204 ? -8.635 -9.412 -10.502 1.00 92.94 204 HIS A N 1
ATOM 1606 C CA . HIS A 1 204 ? -7.676 -8.971 -11.526 1.00 92.94 204 HIS A CA 1
ATOM 1607 C C . HIS A 1 204 ? -6.471 -9.910 -11.672 1.00 92.94 204 HIS A C 1
ATOM 1609 O O . HIS A 1 204 ? -5.519 -9.605 -12.404 1.00 92.94 204 HIS A O 1
ATOM 1615 N N . ASN A 1 205 ? -6.534 -11.070 -11.021 1.00 93.81 205 ASN A N 1
ATOM 1616 C CA . ASN A 1 205 ? -5.506 -12.094 -10.952 1.00 93.81 205 ASN A CA 1
ATOM 1617 C C . ASN A 1 205 ? -4.174 -11.602 -10.369 1.00 93.81 205 ASN A C 1
ATOM 1619 O O . ASN A 1 205 ? -3.095 -11.924 -10.872 1.00 93.81 205 ASN A O 1
ATOM 1623 N N . ILE A 1 206 ? -4.242 -10.777 -9.327 1.00 94.94 206 ILE A N 1
ATOM 1624 C CA . ILE A 1 206 ? -3.087 -10.205 -8.636 1.00 94.94 206 ILE A CA 1
ATOM 1625 C C . ILE A 1 206 ? -3.064 -10.723 -7.200 1.00 94.94 206 ILE A C 1
ATOM 1627 O O . ILE A 1 206 ? -4.033 -10.568 -6.467 1.00 94.94 206 ILE A O 1
ATOM 1631 N N . ILE A 1 207 ? -1.941 -11.311 -6.795 1.00 95.38 207 ILE A N 1
ATOM 1632 C CA . ILE A 1 207 ? -1.655 -11.675 -5.402 1.00 95.38 207 ILE A CA 1
ATOM 1633 C C . ILE A 1 207 ? -0.804 -10.572 -4.757 1.00 95.38 207 ILE A C 1
ATOM 1635 O O . ILE A 1 207 ? 0.147 -10.094 -5.380 1.00 95.38 207 ILE A O 1
ATOM 1639 N N . PHE A 1 208 ? -1.127 -10.156 -3.529 1.00 96.19 208 PHE A N 1
ATOM 1640 C CA . PHE A 1 208 ? -0.482 -9.026 -2.847 1.00 96.19 208 PHE A CA 1
ATOM 1641 C C . PHE A 1 208 ? 0.799 -9.421 -2.090 1.00 96.19 208 PHE A C 1
ATOM 1643 O O . PHE A 1 208 ? 1.817 -8.740 -2.205 1.00 96.19 208 PHE A O 1
ATOM 1650 N N . ARG A 1 209 ? 0.780 -10.557 -1.378 1.00 95.12 209 ARG A N 1
ATOM 1651 C CA . ARG A 1 209 ? 1.925 -11.233 -0.723 1.00 95.12 209 ARG A CA 1
ATOM 1652 C C . ARG A 1 209 ? 2.579 -10.557 0.487 1.00 95.12 209 ARG A C 1
ATOM 1654 O O . ARG A 1 209 ? 3.476 -11.147 1.081 1.00 95.12 209 ARG A O 1
ATOM 1661 N N . ASP A 1 210 ? 2.162 -9.361 0.892 1.00 95.81 210 ASP A N 1
ATOM 1662 C CA . ASP A 1 210 ? 2.657 -8.726 2.129 1.00 95.81 210 ASP A CA 1
ATOM 1663 C C . ASP A 1 210 ? 1.562 -7.914 2.826 1.00 95.81 210 ASP A C 1
ATOM 1665 O O . ASP A 1 210 ? 1.764 -6.772 3.242 1.00 95.81 210 ASP A O 1
ATOM 1669 N N . LEU A 1 211 ? 0.362 -8.492 2.931 1.00 98.12 211 LEU A N 1
ATOM 1670 C CA . LEU A 1 211 ? -0.737 -7.844 3.637 1.00 98.12 211 LEU A CA 1
ATOM 1671 C C . LEU A 1 211 ? -0.436 -7.804 5.140 1.00 98.12 211 LEU A C 1
ATOM 1673 O O . LEU A 1 211 ? -0.300 -8.830 5.803 1.00 98.12 211 LEU A O 1
ATOM 1677 N N . LYS A 1 212 ? -0.347 -6.587 5.673 1.00 96.88 212 LYS A N 1
ATOM 1678 C CA . LYS A 1 212 ? -0.092 -6.292 7.085 1.00 96.88 212 LYS A CA 1
ATOM 1679 C C . LYS A 1 212 ? -0.571 -4.877 7.415 1.00 96.88 212 LYS A C 1
ATOM 1681 O O . LYS A 1 212 ? -0.696 -4.058 6.500 1.00 96.88 212 LYS A O 1
ATOM 1686 N N . PRO A 1 213 ? -0.738 -4.523 8.701 1.00 97.88 213 PRO A N 1
ATOM 1687 C CA . PRO A 1 213 ? -1.104 -3.164 9.084 1.00 97.88 213 PRO A CA 1
ATOM 1688 C C . PRO A 1 213 ? -0.137 -2.088 8.578 1.00 97.88 213 PRO A C 1
ATOM 1690 O O . PRO A 1 213 ? -0.565 -1.012 8.192 1.00 97.88 213 PRO A O 1
ATOM 1693 N N . GLY A 1 214 ? 1.160 -2.389 8.495 1.00 95.94 214 GLY A N 1
ATOM 1694 C CA . GLY A 1 214 ? 2.157 -1.463 7.945 1.00 95.94 214 GLY A CA 1
ATOM 1695 C C . GLY A 1 214 ? 2.011 -1.154 6.448 1.00 95.94 214 GLY A C 1
ATOM 1696 O O . GLY A 1 214 ? 2.640 -0.208 5.999 1.00 95.94 214 GLY A O 1
ATOM 1697 N N . ASN A 1 215 ? 1.190 -1.911 5.707 1.00 97.31 215 ASN A N 1
ATOM 1698 C CA . ASN A 1 215 ? 0.882 -1.692 4.285 1.00 97.31 215 ASN A CA 1
ATOM 1699 C C . ASN A 1 215 ? -0.583 -1.245 4.076 1.00 97.31 215 ASN A C 1
ATOM 1701 O O . ASN A 1 215 ? -1.099 -1.250 2.962 1.00 97.31 215 ASN A O 1
ATOM 1705 N N . CYS A 1 216 ? -1.272 -0.861 5.156 1.00 98.06 216 CYS A N 1
ATOM 1706 C CA . CYS A 1 216 ? -2.588 -0.223 5.128 1.00 98.06 216 CYS A CA 1
ATOM 1707 C C . CYS A 1 216 ? -2.465 1.160 5.776 1.00 98.06 216 CYS A C 1
ATOM 1709 O O . CYS A 1 216 ? -1.803 1.292 6.802 1.00 98.06 216 CYS A O 1
ATOM 1711 N N . GLY A 1 217 ? -3.076 2.204 5.226 1.00 95.81 217 GLY A N 1
ATOM 1712 C CA . GLY A 1 217 ? -2.983 3.545 5.810 1.00 95.81 217 GLY A CA 1
ATOM 1713 C C . GLY A 1 217 ? -4.191 4.409 5.503 1.00 95.81 217 GLY A C 1
ATOM 1714 O O . GLY A 1 217 ? -4.864 4.211 4.497 1.00 95.81 217 GLY A O 1
ATOM 1715 N N . PHE A 1 218 ? -4.494 5.344 6.394 1.00 92.81 218 PHE A N 1
ATOM 1716 C CA . PHE A 1 218 ? -5.642 6.232 6.249 1.00 92.81 218 PHE A CA 1
ATOM 1717 C C . PHE A 1 218 ? -5.291 7.419 5.357 1.00 92.81 218 PHE A C 1
ATOM 1719 O O . PHE A 1 218 ? -4.310 8.116 5.618 1.00 92.81 218 PHE A O 1
ATOM 1726 N N . GLY A 1 219 ? -6.098 7.660 4.326 1.00 86.75 219 GLY A N 1
ATOM 1727 C CA . GLY A 1 219 ? -6.084 8.914 3.575 1.00 86.75 219 GLY A CA 1
ATOM 1728 C C . GLY A 1 219 ? -6.651 10.076 4.400 1.00 86.75 219 GLY A C 1
ATOM 1729 O O . GLY A 1 219 ? -7.127 9.897 5.524 1.00 86.75 219 GLY A O 1
ATOM 1730 N N . THR A 1 220 ? -6.632 11.277 3.830 1.00 74.94 220 THR A N 1
ATOM 1731 C CA . THR A 1 220 ? -7.100 12.523 4.473 1.00 74.94 220 THR A CA 1
ATOM 1732 C C . THR A 1 220 ? -8.575 12.477 4.874 1.00 74.94 220 THR A C 1
ATOM 1734 O O . THR A 1 220 ? -8.934 12.964 5.942 1.00 74.94 220 THR A O 1
ATOM 1737 N N . ALA A 1 221 ? -9.410 11.793 4.088 1.00 79.12 221 ALA A N 1
ATOM 1738 C CA . ALA A 1 221 ? -10.827 11.562 4.378 1.00 79.12 221 ALA A CA 1
ATOM 1739 C C . ALA A 1 221 ? -11.089 10.461 5.433 1.00 79.12 221 ALA A C 1
ATOM 1741 O O . ALA A 1 221 ? -12.230 10.049 5.632 1.00 79.12 221 ALA A O 1
ATOM 1742 N N . GLY A 1 222 ? -10.047 9.915 6.073 1.00 83.94 222 GLY A N 1
ATOM 1743 C CA . GLY A 1 222 ? -10.174 8.807 7.027 1.00 83.94 222 GLY A CA 1
ATOM 1744 C C . GLY A 1 222 ? -10.502 7.457 6.380 1.00 83.94 222 GLY A C 1
ATOM 1745 O O . GLY A 1 222 ? -10.847 6.504 7.075 1.00 83.94 222 GLY A O 1
ATOM 1746 N N . ILE A 1 223 ? -10.386 7.355 5.054 1.00 88.56 223 ILE A N 1
ATOM 1747 C CA . ILE A 1 223 ? -10.616 6.122 4.294 1.00 88.56 223 ILE A CA 1
ATOM 1748 C C . ILE A 1 223 ? -9.319 5.315 4.253 1.00 88.56 223 ILE A C 1
ATOM 1750 O O . ILE A 1 223 ? -8.266 5.846 3.899 1.00 88.56 223 ILE A O 1
ATOM 1754 N N . ILE A 1 224 ? -9.384 4.025 4.590 1.00 95.25 224 ILE A N 1
ATOM 1755 C CA . ILE A 1 224 ? -8.220 3.139 4.511 1.00 95.25 224 ILE A CA 1
ATOM 1756 C C . ILE A 1 224 ? -7.850 2.832 3.049 1.00 95.25 224 ILE A C 1
ATOM 1758 O O . ILE A 1 224 ? -8.713 2.534 2.214 1.00 95.25 224 ILE A O 1
ATOM 1762 N N . ARG A 1 225 ? -6.549 2.872 2.762 1.00 95.25 225 ARG A N 1
ATOM 1763 C CA . ARG A 1 225 ? -5.916 2.508 1.495 1.00 95.25 225 ARG A CA 1
ATOM 1764 C C . ARG A 1 225 ? -4.907 1.387 1.719 1.00 95.25 225 ARG A C 1
ATOM 1766 O O . ARG A 1 225 ? -4.096 1.456 2.644 1.00 95.25 225 ARG A O 1
ATOM 1773 N N . LEU A 1 226 ? -4.932 0.383 0.853 1.00 97.62 226 LEU A N 1
ATOM 1774 C CA . LEU A 1 226 ? -3.847 -0.577 0.687 1.00 97.62 226 LEU A CA 1
ATOM 1775 C C . LEU A 1 226 ? -2.728 0.080 -0.131 1.00 97.62 226 LEU A C 1
ATOM 1777 O O . LEU A 1 226 ? -3.002 0.692 -1.166 1.00 97.62 226 LEU A O 1
ATOM 1781 N N . PHE A 1 227 ? -1.482 -0.032 0.322 1.00 95.62 227 PHE A N 1
ATOM 1782 C CA . PHE A 1 227 ? -0.315 0.553 -0.342 1.00 95.62 227 PHE A CA 1
ATOM 1783 C C . PHE A 1 227 ? 0.900 -0.383 -0.281 1.00 95.62 227 PHE A C 1
ATOM 1785 O O . PHE A 1 227 ? 0.871 -1.390 0.412 1.00 95.62 227 PHE A O 1
ATOM 1792 N N . ASP A 1 228 ? 1.971 -0.022 -0.994 1.00 93.69 228 ASP A N 1
ATOM 1793 C CA . ASP A 1 228 ? 3.217 -0.797 -1.138 1.00 93.69 228 ASP A CA 1
ATOM 1794 C C . ASP A 1 228 ? 3.043 -2.115 -1.912 1.00 93.69 228 ASP A C 1
ATOM 1796 O O . ASP A 1 228 ? 2.997 -3.214 -1.363 1.00 93.69 228 ASP A O 1
ATOM 1800 N N . PHE A 1 229 ? 2.966 -1.995 -3.239 1.00 94.94 229 PHE A N 1
ATOM 1801 C CA . PHE A 1 229 ? 2.721 -3.115 -4.154 1.00 94.94 229 PHE A CA 1
ATOM 1802 C C . PHE A 1 229 ? 4.018 -3.778 -4.644 1.00 94.94 229 PHE A C 1
ATOM 1804 O O . PHE A 1 229 ? 3.985 -4.584 -5.573 1.00 94.94 229 PHE A O 1
ATOM 1811 N N . GLY A 1 230 ? 5.165 -3.482 -4.022 1.00 90.06 230 GLY A N 1
ATOM 1812 C CA . GLY A 1 230 ? 6.472 -3.994 -4.457 1.00 90.06 230 GLY A CA 1
ATOM 1813 C C . GLY A 1 230 ? 6.552 -5.526 -4.506 1.00 90.06 230 GLY A C 1
ATOM 1814 O O . GLY A 1 230 ? 7.238 -6.094 -5.358 1.00 90.06 230 GLY A O 1
ATOM 1815 N N . PHE A 1 231 ? 5.791 -6.215 -3.651 1.00 90.81 231 PHE A N 1
ATOM 1816 C CA . PHE A 1 231 ? 5.690 -7.674 -3.673 1.00 90.81 231 PHE A CA 1
ATOM 1817 C C . PHE A 1 231 ? 4.494 -8.210 -4.452 1.00 90.81 231 PHE A C 1
ATOM 1819 O O . PHE A 1 231 ? 4.469 -9.410 -4.719 1.00 90.81 231 PHE A O 1
ATOM 1826 N N . ALA A 1 232 ? 3.552 -7.382 -4.892 1.00 94.31 232 ALA A N 1
ATOM 1827 C CA . ALA A 1 232 ? 2.394 -7.869 -5.624 1.00 94.31 232 ALA A CA 1
ATOM 1828 C C . ALA A 1 232 ? 2.805 -8.459 -6.985 1.00 94.31 232 ALA A C 1
ATOM 1830 O O . ALA A 1 232 ? 3.757 -7.995 -7.623 1.00 94.31 232 ALA A O 1
ATOM 1831 N N . ARG A 1 233 ? 2.125 -9.518 -7.434 1.00 92.31 233 ARG A N 1
ATOM 1832 C CA . ARG A 1 233 ? 2.404 -10.187 -8.717 1.00 92.31 233 ARG A CA 1
ATOM 1833 C C . ARG A 1 233 ? 1.114 -10.610 -9.402 1.00 92.31 233 ARG A C 1
ATOM 1835 O O . ARG A 1 233 ? 0.173 -11.038 -8.744 1.00 92.31 233 ARG A O 1
ATOM 1842 N N . ARG A 1 234 ? 1.093 -10.532 -10.734 1.00 91.88 234 ARG A N 1
ATOM 1843 C CA . ARG A 1 234 ? 0.050 -11.170 -11.543 1.00 91.88 234 ARG A CA 1
ATOM 1844 C C . ARG A 1 234 ? 0.305 -12.674 -11.589 1.00 91.88 234 ARG A C 1
ATOM 1846 O O . ARG A 1 234 ? 1.434 -13.093 -11.841 1.00 91.88 234 ARG A O 1
ATOM 1853 N N . ILE A 1 235 ? -0.739 -13.458 -11.369 1.00 89.38 235 ILE A N 1
ATOM 1854 C CA . ILE A 1 235 ? -0.724 -14.912 -11.501 1.00 89.38 235 ILE A CA 1
ATOM 1855 C C . ILE A 1 235 ? -1.796 -15.328 -12.512 1.00 89.38 235 ILE A C 1
ATOM 1857 O O . ILE A 1 235 ? -2.799 -14.654 -12.672 1.00 89.38 235 ILE A O 1
ATOM 1861 N N . ASP A 1 236 ? -1.575 -16.396 -13.265 1.00 81.31 236 ASP A N 1
ATOM 1862 C CA . ASP A 1 236 ? -2.576 -16.985 -14.163 1.00 81.31 236 ASP A CA 1
ATOM 1863 C C . ASP A 1 236 ? -3.562 -17.879 -13.361 1.00 81.31 236 ASP A C 1
ATOM 1865 O O . ASP A 1 236 ? -3.168 -18.885 -12.756 1.00 81.31 236 ASP A O 1
ATOM 1869 N N . PRO A 1 237 ? -4.867 -17.571 -13.346 1.00 68.12 237 PRO A N 1
ATOM 1870 C CA . PRO A 1 237 ? -5.852 -18.351 -12.596 1.00 68.12 237 PRO A CA 1
ATOM 1871 C C . PRO A 1 237 ? -5.976 -19.800 -13.093 1.00 68.12 237 PRO A C 1
ATOM 1873 O O . PRO A 1 237 ? -6.593 -20.619 -12.430 1.00 68.12 237 PRO A O 1
ATOM 1876 N N . LYS A 1 238 ? -5.396 -20.160 -14.244 1.00 67.75 238 LYS A N 1
ATOM 1877 C CA . LYS A 1 238 ? -5.380 -21.543 -14.746 1.00 67.75 238 LYS A CA 1
ATOM 1878 C C . LYS A 1 238 ? -4.267 -22.407 -14.150 1.00 67.75 238 LYS A C 1
ATOM 1880 O O . LYS A 1 238 ? -4.260 -23.609 -14.391 1.00 67.75 238 LYS A O 1
ATOM 1885 N N . LYS A 1 239 ? -3.334 -21.825 -13.386 1.00 63.06 239 LYS A N 1
ATOM 1886 C CA . LYS A 1 239 ? -2.277 -22.560 -12.661 1.00 63.06 239 LYS A CA 1
ATOM 1887 C C . LYS A 1 239 ? -2.442 -22.405 -11.148 1.00 63.06 239 LYS A C 1
ATOM 1889 O O . LYS A 1 239 ? -1.482 -22.118 -10.442 1.00 63.06 239 LYS A O 1
ATOM 1894 N N . THR A 1 240 ? -3.678 -22.535 -10.670 1.00 54.19 240 THR A N 1
ATOM 1895 C CA . THR A 1 240 ? -4.145 -22.198 -9.311 1.00 54.19 240 THR A CA 1
ATOM 1896 C C . THR A 1 240 ? -3.362 -22.807 -8.149 1.00 54.19 240 THR A C 1
ATOM 1898 O O . THR A 1 240 ? -3.489 -22.296 -7.041 1.00 54.19 240 THR A O 1
ATOM 1901 N N . GLU A 1 241 ? -2.542 -23.834 -8.375 1.00 53.34 241 GLU A N 1
ATOM 1902 C CA . GLU A 1 241 ? -1.836 -24.553 -7.305 1.00 53.34 241 GLU A CA 1
ATOM 1903 C C . GLU A 1 241 ? -0.311 -24.657 -7.512 1.00 53.34 241 GLU A C 1
ATOM 1905 O O . GLU A 1 241 ? 0.379 -25.124 -6.617 1.00 53.34 241 GLU A O 1
ATOM 1910 N N . ASP A 1 242 ? 0.241 -24.140 -8.623 1.00 53.66 242 ASP A N 1
ATOM 1911 C CA . ASP A 1 242 ? 1.642 -24.376 -9.036 1.00 53.66 242 ASP A CA 1
ATOM 1912 C C . ASP A 1 242 ? 2.419 -23.083 -9.342 1.00 53.66 242 ASP A C 1
ATOM 1914 O O . ASP A 1 242 ? 3.171 -22.957 -10.315 1.00 53.66 242 ASP A O 1
ATOM 1918 N N . TYR A 1 243 ? 2.267 -22.078 -8.485 1.00 56.53 243 TYR A N 1
ATOM 1919 C CA . TYR A 1 243 ? 3.094 -20.879 -8.549 1.00 56.53 243 TYR A CA 1
ATOM 1920 C C . TYR A 1 243 ? 4.369 -21.057 -7.741 1.00 56.53 243 TYR A C 1
ATOM 1922 O O . TYR A 1 243 ? 4.383 -20.849 -6.529 1.00 56.53 243 TYR A O 1
ATOM 1930 N N . LYS A 1 244 ? 5.472 -21.399 -8.419 1.00 56.97 244 LYS A N 1
ATOM 1931 C CA . LYS A 1 244 ? 6.813 -21.317 -7.824 1.00 56.97 244 LYS A CA 1
ATOM 1932 C C . LYS A 1 244 ? 7.245 -19.853 -7.765 1.00 56.97 244 LYS A C 1
ATOM 1934 O O . LYS A 1 244 ? 8.085 -19.388 -8.533 1.00 56.97 244 LYS A O 1
ATOM 1939 N N . LEU A 1 245 ? 6.590 -19.111 -6.886 1.00 62.72 245 LEU A N 1
ATOM 1940 C CA . LEU A 1 245 ? 6.954 -17.751 -6.536 1.00 62.72 245 LEU A CA 1
ATOM 1941 C C . LEU A 1 245 ? 8.057 -17.788 -5.477 1.00 62.72 245 LEU A C 1
ATOM 1943 O O . LEU A 1 245 ? 8.245 -18.779 -4.776 1.00 62.72 245 LEU A O 1
ATOM 1947 N N . THR A 1 246 ? 8.801 -16.696 -5.351 1.00 68.19 246 THR A N 1
ATOM 1948 C CA . THR A 1 246 ? 9.828 -16.570 -4.316 1.00 68.19 246 THR A CA 1
ATOM 1949 C C . THR A 1 246 ? 9.201 -16.772 -2.928 1.00 68.19 246 THR A C 1
ATOM 1951 O O . THR A 1 246 ? 8.250 -16.067 -2.574 1.00 68.19 246 THR A O 1
ATOM 1954 N N . GLY A 1 247 ? 9.711 -17.746 -2.170 1.00 53.44 247 GLY A N 1
ATOM 1955 C CA . GLY A 1 247 ? 9.342 -17.986 -0.772 1.00 53.44 247 GLY A CA 1
ATOM 1956 C C . GLY A 1 247 ? 9.988 -16.978 0.180 1.00 53.44 247 GLY A C 1
ATOM 1957 O O . GLY A 1 247 ? 10.823 -16.172 -0.235 1.00 53.44 247 GLY A O 1
ATOM 1958 N N . HIS A 1 248 ? 9.591 -17.004 1.456 1.00 69.50 248 HIS A N 1
ATOM 1959 C CA . HIS A 1 248 ? 10.072 -16.072 2.493 1.00 69.50 248 HIS A CA 1
ATOM 1960 C C . HIS A 1 248 ? 9.902 -14.576 2.152 1.00 69.50 248 HIS A C 1
ATOM 1962 O O . HIS A 1 248 ? 10.636 -13.727 2.661 1.00 69.50 248 HIS A O 1
ATOM 1968 N N . ILE A 1 249 ? 8.930 -14.240 1.302 1.00 75.31 249 ILE A N 1
ATOM 1969 C CA . ILE A 1 249 ? 8.559 -12.854 1.003 1.00 75.31 249 ILE A CA 1
ATOM 1970 C C . ILE A 1 249 ? 7.456 -12.396 1.949 1.00 75.31 249 ILE A C 1
ATOM 1972 O O . ILE A 1 249 ? 6.535 -13.145 2.261 1.00 75.31 249 ILE A O 1
ATOM 1976 N N . GLY A 1 250 ? 7.549 -11.132 2.356 1.00 79.81 250 GLY A N 1
ATOM 1977 C CA . GLY A 1 250 ? 6.584 -10.482 3.224 1.00 79.81 250 GLY A CA 1
ATOM 1978 C C . GLY A 1 250 ? 6.960 -10.577 4.698 1.00 79.81 250 GLY A C 1
ATOM 1979 O O . GLY A 1 250 ? 8.068 -10.955 5.084 1.00 79.81 250 GLY A O 1
ATOM 1980 N N . THR A 1 251 ? 6.036 -10.166 5.554 1.00 87.25 251 THR A N 1
ATOM 1981 C CA . THR A 1 251 ? 6.296 -10.027 6.986 1.00 87.25 251 THR A CA 1
ATOM 1982 C C . THR A 1 251 ? 5.911 -11.300 7.721 1.00 87.25 251 THR A C 1
ATOM 1984 O O . THR A 1 251 ? 4.730 -11.614 7.824 1.00 87.25 251 THR A O 1
ATOM 1987 N N . LEU A 1 252 ? 6.908 -11.988 8.294 1.00 91.25 252 LEU A N 1
ATOM 1988 C CA . LEU A 1 252 ? 6.801 -13.325 8.909 1.00 91.25 252 LEU A CA 1
ATOM 1989 C C . LEU A 1 252 ? 5.532 -13.553 9.744 1.00 91.25 252 LEU A C 1
ATOM 1991 O O . LEU A 1 252 ? 4.908 -14.598 9.661 1.00 91.25 252 LEU A O 1
ATOM 1995 N N . ARG A 1 253 ? 5.134 -12.552 10.529 1.00 94.38 253 ARG A N 1
ATOM 1996 C CA . ARG A 1 253 ? 4.009 -12.616 11.471 1.00 94.38 253 ARG A CA 1
ATOM 1997 C C . ARG A 1 253 ? 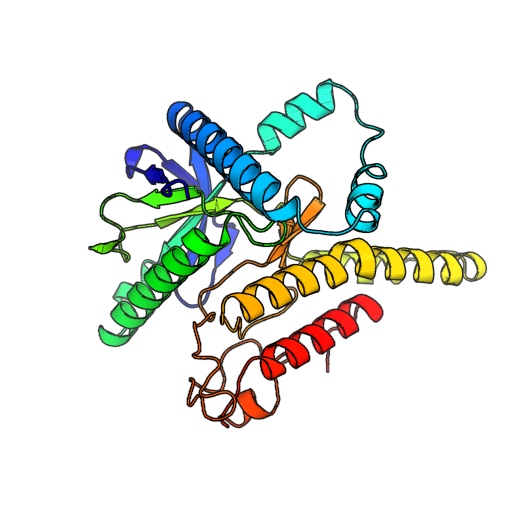2.625 -12.723 10.803 1.00 94.38 253 ARG A C 1
ATOM 1999 O O . ARG A 1 253 ? 1.677 -13.144 11.453 1.00 94.38 253 ARG A O 1
ATOM 2006 N N . TYR A 1 254 ? 2.522 -12.339 9.530 1.00 96.56 254 TYR A N 1
ATOM 2007 C CA . TYR A 1 254 ? 1.302 -12.399 8.710 1.00 96.56 254 TYR A CA 1
ATOM 2008 C C . TYR A 1 254 ? 1.435 -13.394 7.549 1.00 96.56 254 TYR A C 1
ATOM 2010 O O . TYR A 1 254 ? 0.459 -13.666 6.849 1.00 96.56 254 TYR A O 1
ATOM 2018 N N . MET A 1 255 ? 2.643 -13.915 7.330 1.00 94.94 255 MET A N 1
ATOM 2019 C CA . MET A 1 255 ? 2.981 -14.809 6.231 1.00 94.94 255 MET A CA 1
ATOM 2020 C C . MET A 1 255 ? 2.257 -16.146 6.392 1.00 94.94 255 MET A C 1
ATOM 2022 O O . MET A 1 255 ? 2.222 -16.706 7.487 1.00 94.94 255 MET A O 1
ATOM 2026 N N . ALA A 1 256 ? 1.685 -16.646 5.299 1.00 94.88 256 ALA A N 1
ATOM 2027 C CA . ALA A 1 256 ? 1.077 -17.968 5.271 1.00 94.88 256 ALA A CA 1
ATOM 2028 C C . ALA A 1 256 ? 2.150 -19.068 5.414 1.00 94.88 256 ALA A C 1
ATOM 2030 O O . ALA A 1 256 ? 3.278 -18.881 4.941 1.00 94.88 256 ALA A O 1
ATOM 2031 N N . PRO A 1 257 ? 1.840 -20.202 6.064 1.00 94.00 257 PRO A N 1
ATOM 2032 C CA . PRO A 1 257 ? 2.813 -21.267 6.296 1.00 94.00 257 PRO A CA 1
ATOM 2033 C C . PRO A 1 257 ? 3.407 -21.825 4.996 1.00 94.00 257 PRO A C 1
ATOM 2035 O O . PRO A 1 257 ? 4.613 -22.038 4.937 1.00 94.00 257 PRO A O 1
ATOM 2038 N N . GLU A 1 258 ? 2.618 -21.973 3.932 1.00 92.25 258 GLU A N 1
ATOM 2039 C CA . GLU A 1 258 ? 3.078 -22.429 2.615 1.00 92.25 258 GLU A CA 1
ATOM 2040 C C . GLU A 1 258 ? 4.094 -21.459 1.982 1.00 92.25 258 GLU A C 1
ATOM 2042 O O . GLU A 1 258 ? 5.079 -21.880 1.376 1.00 92.25 258 GLU A O 1
ATOM 2047 N N . VAL A 1 259 ? 3.938 -20.147 2.207 1.00 90.75 259 VAL A N 1
ATOM 2048 C CA . VAL A 1 259 ? 4.903 -19.124 1.761 1.00 90.75 259 VAL A CA 1
ATOM 2049 C C . VAL A 1 259 ? 6.195 -19.211 2.578 1.00 90.75 259 VAL A C 1
ATOM 2051 O O . VAL A 1 259 ? 7.294 -19.072 2.031 1.00 90.75 259 VAL A O 1
ATOM 2054 N N . ALA A 1 260 ? 6.075 -19.455 3.887 1.00 90.06 260 ALA A N 1
ATOM 2055 C CA . ALA A 1 260 ? 7.210 -19.616 4.791 1.00 90.06 260 ALA A CA 1
ATOM 2056 C C . ALA A 1 260 ? 7.991 -20.915 4.527 1.00 90.06 260 ALA A C 1
ATOM 2058 O O . ALA A 1 260 ? 9.207 -20.929 4.681 1.00 90.06 260 ALA A O 1
ATOM 2059 N N . SER A 1 261 ? 7.318 -21.975 4.083 1.00 90.06 261 SER A N 1
ATOM 2060 C CA . SER A 1 261 ? 7.928 -23.247 3.676 1.00 90.06 261 SER A CA 1
ATOM 2061 C C . SER A 1 261 ? 8.447 -23.237 2.233 1.00 90.06 261 SER A C 1
ATOM 2063 O O . SER A 1 261 ? 9.001 -24.235 1.779 1.00 90.06 261 SER A O 1
ATOM 2065 N N . SER A 1 262 ? 8.316 -22.116 1.511 1.00 86.81 262 SER A N 1
ATOM 2066 C CA . SER A 1 262 ? 8.663 -22.009 0.084 1.00 86.81 262 SER A CA 1
ATOM 2067 C C . SER A 1 262 ? 7.953 -23.054 -0.794 1.00 86.81 262 SER A C 1
ATOM 2069 O O . SER A 1 262 ? 8.507 -23.520 -1.793 1.00 86.81 262 SER A O 1
ATOM 2071 N N . GLU A 1 263 ? 6.732 -23.425 -0.411 1.00 87.81 263 GLU A N 1
ATOM 2072 C CA . GLU A 1 263 ? 5.838 -24.280 -1.190 1.00 87.81 263 GLU A CA 1
ATOM 2073 C C . GLU A 1 263 ? 5.156 -23.463 -2.300 1.00 87.81 263 GLU A C 1
ATOM 2075 O O . GLU A 1 263 ? 5.324 -22.245 -2.394 1.00 87.81 263 GLU A O 1
ATOM 2080 N N . HIS A 1 264 ? 4.403 -24.123 -3.181 1.00 84.94 264 HIS A N 1
ATOM 2081 C CA . HIS A 1 264 ? 3.590 -23.408 -4.163 1.00 84.94 264 HIS A CA 1
ATOM 2082 C C . HIS A 1 264 ? 2.438 -22.697 -3.448 1.00 84.94 264 HIS A C 1
ATOM 2084 O O . HIS A 1 264 ? 1.791 -23.273 -2.576 1.00 84.94 264 HIS A O 1
ATOM 2090 N N . TYR A 1 265 ? 2.183 -21.438 -3.806 1.00 85.25 265 TYR A N 1
ATOM 2091 C CA . TYR A 1 265 ? 1.152 -20.641 -3.147 1.00 85.25 265 TYR A CA 1
ATOM 2092 C C . TYR A 1 265 ? 0.426 -19.710 -4.118 1.00 85.25 265 TYR A C 1
ATOM 2094 O O . TYR A 1 265 ? 0.985 -19.249 -5.111 1.00 85.25 265 TYR A O 1
ATOM 2102 N N . GLY A 1 266 ? -0.831 -19.404 -3.806 1.00 90.88 266 GLY A N 1
ATOM 2103 C CA . GLY A 1 266 ? -1.699 -18.537 -4.603 1.00 90.88 266 GLY A CA 1
ATOM 2104 C C . GLY A 1 266 ? -2.523 -17.602 -3.724 1.00 90.88 266 GLY A C 1
ATOM 2105 O O . GLY A 1 266 ? -2.125 -17.271 -2.608 1.00 90.88 266 GLY A O 1
ATOM 2106 N N . PHE A 1 267 ? -3.701 -17.200 -4.204 1.00 94.38 267 PHE A N 1
ATOM 2107 C CA . PHE A 1 267 ? -4.613 -16.304 -3.480 1.00 94.38 267 PHE A CA 1
ATOM 2108 C C . PHE A 1 267 ? -4.921 -16.700 -2.017 1.00 94.38 267 PHE A C 1
ATOM 2110 O O . PHE A 1 267 ? -5.056 -15.788 -1.199 1.00 94.38 267 PHE A O 1
ATOM 2117 N N . PRO A 1 268 ? -4.980 -17.992 -1.618 1.00 94.75 268 PRO A N 1
ATOM 2118 C CA . PRO A 1 268 ? -5.179 -18.361 -0.211 1.00 94.75 268 PRO A CA 1
ATOM 2119 C C . PRO A 1 268 ? -4.127 -17.800 0.760 1.00 94.75 268 PRO A C 1
ATOM 2121 O O . PRO A 1 268 ? -4.465 -17.509 1.909 1.00 94.75 268 PRO A O 1
ATOM 2124 N N . ALA A 1 269 ? -2.895 -17.552 0.303 1.00 94.94 269 ALA A N 1
ATOM 2125 C CA . ALA A 1 269 ? -1.854 -16.960 1.142 1.00 94.94 269 ALA A CA 1
ATOM 2126 C C . ALA A 1 269 ? -2.223 -15.535 1.598 1.00 94.94 269 ALA 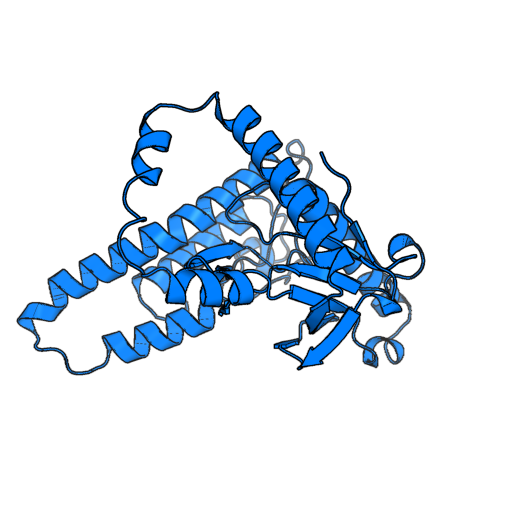A C 1
ATOM 2128 O O . ALA A 1 269 ? -2.020 -15.165 2.755 1.00 94.94 269 ALA A O 1
ATOM 2129 N N . ASP A 1 270 ? -2.847 -14.749 0.716 1.00 97.38 270 ASP A N 1
ATOM 2130 C CA . ASP A 1 270 ? -3.366 -13.419 1.046 1.00 97.38 270 ASP A CA 1
ATOM 2131 C C . ASP A 1 270 ? -4.543 -13.491 2.034 1.00 97.38 270 ASP A C 1
ATOM 2133 O O . ASP A 1 270 ? -4.681 -12.628 2.906 1.00 97.38 270 ASP A O 1
ATOM 2137 N N . VAL A 1 271 ? -5.381 -14.532 1.933 1.00 98.06 271 VAL A N 1
ATOM 2138 C CA . VAL A 1 271 ? -6.500 -14.773 2.862 1.00 98.06 271 VAL A CA 1
ATOM 2139 C C . VAL A 1 271 ? -5.976 -15.081 4.266 1.00 98.06 271 VAL A C 1
ATOM 2141 O O . VAL A 1 271 ? -6.506 -14.555 5.248 1.00 98.06 271 VAL A O 1
ATOM 2144 N N . HIS A 1 272 ? -4.899 -15.863 4.375 1.00 98.06 272 HIS A N 1
ATOM 2145 C CA . HIS A 1 272 ? -4.210 -16.084 5.647 1.00 98.06 272 HIS A CA 1
ATOM 2146 C C . HIS A 1 272 ? -3.698 -14.765 6.242 1.00 98.06 272 HIS A C 1
ATOM 2148 O O . HIS A 1 272 ? -3.970 -14.454 7.406 1.00 98.06 272 HIS A O 1
ATOM 2154 N N . SER A 1 273 ? -2.997 -13.949 5.449 1.00 98.25 273 SER A N 1
ATOM 2155 C CA . SER A 1 273 ? -2.512 -12.643 5.909 1.00 98.25 273 SER A CA 1
ATOM 2156 C C . SER A 1 273 ? -3.652 -11.713 6.342 1.00 98.25 273 SER A C 1
ATOM 2158 O O . SER A 1 273 ? -3.535 -11.029 7.362 1.00 98.25 273 SER A O 1
ATOM 2160 N N . PHE A 1 274 ? -4.790 -11.737 5.639 1.00 98.62 274 PHE A N 1
ATOM 2161 C CA . PHE A 1 274 ? -5.988 -10.996 6.037 1.00 98.62 274 PHE A CA 1
ATOM 2162 C C . PHE A 1 274 ? -6.549 -11.486 7.375 1.00 98.62 274 PHE A C 1
ATOM 2164 O O . PHE A 1 274 ? -6.905 -10.665 8.220 1.00 98.62 274 PHE A O 1
ATOM 2171 N N . ALA A 1 275 ? -6.584 -12.800 7.614 1.00 98.50 275 ALA A N 1
ATOM 2172 C CA . ALA A 1 275 ? -7.030 -13.355 8.890 1.00 98.50 275 ALA A CA 1
ATOM 2173 C C . ALA A 1 275 ? -6.151 -12.878 10.061 1.00 98.50 275 ALA A C 1
ATOM 2175 O O . ALA A 1 275 ? -6.677 -12.534 11.121 1.00 98.50 275 ALA A O 1
ATOM 2176 N N . MET A 1 276 ? -4.832 -12.783 9.860 1.00 98.31 276 MET A N 1
ATOM 2177 C CA . MET A 1 276 ? -3.907 -12.240 10.864 1.00 98.31 276 MET A CA 1
ATOM 2178 C C . MET A 1 276 ? -4.138 -10.744 11.119 1.00 98.31 276 MET A C 1
ATOM 2180 O O . MET A 1 276 ? -4.168 -10.311 12.272 1.00 98.31 276 MET A O 1
ATOM 2184 N N . LEU A 1 277 ? -4.370 -9.957 10.063 1.00 98.31 277 LEU A N 1
ATOM 2185 C CA . LEU A 1 277 ? -4.723 -8.539 10.181 1.00 98.31 277 LEU A CA 1
ATOM 2186 C C . LEU A 1 277 ? -6.057 -8.348 10.923 1.00 98.31 277 LEU A C 1
ATOM 2188 O O . LEU A 1 277 ? -6.156 -7.506 11.816 1.00 98.31 277 LEU A O 1
ATOM 2192 N N . LEU A 1 278 ? -7.079 -9.144 10.595 1.00 98.31 278 LEU A N 1
ATOM 2193 C CA . LEU A 1 278 ? -8.381 -9.112 11.262 1.00 98.31 278 LEU A CA 1
ATOM 2194 C C . LEU A 1 278 ? -8.262 -9.488 12.743 1.00 98.31 278 LEU A C 1
ATOM 2196 O O . LEU A 1 278 ? -8.890 -8.852 13.595 1.00 98.31 278 LEU A O 1
ATOM 2200 N N . TRP A 1 279 ? -7.444 -10.494 13.057 1.00 97.94 279 TRP A N 1
ATOM 2201 C CA . TRP A 1 279 ? -7.157 -10.877 14.433 1.00 97.94 279 TRP A CA 1
ATOM 2202 C C . TRP A 1 279 ? -6.554 -9.708 15.219 1.00 97.94 279 TRP A C 1
ATOM 2204 O O . TRP A 1 279 ? -7.057 -9.378 16.292 1.00 97.94 279 TRP A O 1
ATOM 2214 N N . GLU A 1 280 ? -5.557 -9.014 14.666 1.00 97.88 280 GLU A N 1
ATOM 2215 C CA . GLU A 1 280 ? -4.948 -7.846 15.314 1.00 97.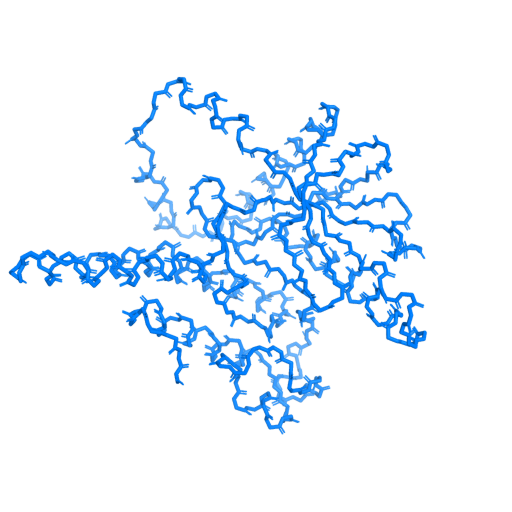88 280 GLU A CA 1
ATOM 2216 C C . GLU A 1 280 ? -5.928 -6.675 15.467 1.00 97.88 280 GLU A C 1
ATOM 2218 O O . GLU A 1 280 ? -5.954 -6.026 16.514 1.00 97.88 280 GLU A O 1
ATOM 2223 N N . LEU A 1 281 ? -6.809 -6.437 14.490 1.00 96.94 281 LEU A N 1
ATOM 2224 C CA . LEU A 1 281 ? -7.886 -5.449 14.630 1.00 96.94 281 LEU A CA 1
ATOM 2225 C C . LEU A 1 281 ? -8.835 -5.795 15.785 1.00 96.94 281 LEU A C 1
ATOM 2227 O O . LEU A 1 281 ? -9.319 -4.903 16.489 1.00 96.94 281 LEU A O 1
ATOM 2231 N N . CYS A 1 282 ? -9.117 -7.077 16.003 1.00 95.19 282 CYS A N 1
ATOM 2232 C CA . CYS A 1 282 ? -10.020 -7.510 17.063 1.00 95.19 282 CYS A CA 1
ATOM 2233 C C . CYS A 1 282 ? -9.359 -7.448 18.443 1.00 95.19 282 CYS A C 1
ATOM 2235 O O . CYS A 1 282 ? -9.985 -6.986 19.397 1.00 95.19 282 CYS A O 1
ATOM 2237 N N . THR A 1 283 ? -8.101 -7.874 18.552 1.00 94.00 283 THR A N 1
ATOM 2238 C CA . THR A 1 283 ? -7.410 -8.043 19.839 1.00 94.00 283 THR A CA 1
ATOM 2239 C C . THR A 1 283 ? -6.563 -6.841 20.251 1.00 94.00 283 THR A C 1
ATOM 2241 O O . THR A 1 283 ? -6.217 -6.717 21.429 1.00 94.00 283 THR A O 1
ATOM 2244 N N . LEU A 1 284 ? -6.210 -5.962 19.305 1.00 95.31 284 LEU A N 1
ATOM 2245 C CA . LEU A 1 284 ? -5.189 -4.917 19.459 1.00 95.31 284 LEU A CA 1
ATOM 2246 C C . LEU A 1 284 ? -3.829 -5.475 19.926 1.00 95.31 284 LEU A C 1
ATOM 2248 O O . LEU A 1 284 ? -3.020 -4.773 20.544 1.00 95.31 284 LEU A O 1
ATOM 2252 N N . GLN A 1 285 ? -3.575 -6.756 19.662 1.00 95.00 285 GLN A N 1
ATOM 2253 C CA . GLN A 1 285 ? -2.295 -7.413 19.890 1.00 95.00 285 GLN A CA 1
ATOM 2254 C C . GLN A 1 285 ? -1.659 -7.733 18.543 1.00 95.00 285 GLN A C 1
ATOM 2256 O O . GLN A 1 285 ? -2.356 -8.086 17.597 1.00 95.00 285 GLN A O 1
ATOM 2261 N N . LYS A 1 286 ? -0.327 -7.654 18.474 1.00 93.44 286 LYS A N 1
ATOM 2262 C CA . LYS A 1 286 ? 0.394 -8.195 17.320 1.00 93.44 286 LYS A CA 1
ATOM 2263 C C . LYS A 1 286 ? 0.231 -9.723 17.326 1.00 93.44 286 LYS A C 1
ATOM 2265 O O . LYS A 1 286 ? 0.315 -10.288 18.415 1.00 93.44 286 LYS A O 1
ATOM 2270 N N . PRO A 1 287 ? -0.008 -10.388 16.181 1.00 91.56 287 PRO A N 1
ATOM 2271 C CA . PRO A 1 287 ? -0.149 -11.848 16.139 1.00 91.56 287 PRO A CA 1
ATOM 2272 C C . PRO A 1 287 ? 1.124 -12.538 16.638 1.00 91.56 287 PRO A C 1
ATOM 2274 O O . PRO A 1 287 ? 2.196 -12.113 16.229 1.00 91.56 287 PRO A O 1
ATOM 2277 N N . PHE A 1 288 ? 1.040 -13.588 17.462 1.00 87.25 288 PHE A N 1
ATOM 2278 C CA . PHE A 1 288 ? 2.195 -14.299 18.069 1.00 87.25 288 PHE A CA 1
ATOM 2279 C C . PHE A 1 288 ? 3.102 -13.409 18.944 1.00 87.25 288 PHE A C 1
ATOM 2281 O O . PHE A 1 288 ? 4.345 -13.592 18.942 1.00 87.25 288 PHE A O 1
#

Foldseek 3Di:
DDFFDADAPVQWDWADWDDDDPFKTKTWIDGDPVLVVLLVVVVVVLQVVLVVVCVPDDPVVVVVPPPQDDDDDPVVVVVLVVVQDTKMKMAGDPCCVVPDPVVVVLQLVLQVVQVVVLRVLQSQQAAKHWRHKYPCCVVCVNPIITMTADFPFQQLVVLVVVVVVLVDDDDPVVNPVVLVVQLVVLCVQPLVSVVVSLVVCVVVQKAQQADDSRQWGAGSSRHIHGHDSSPIDHDDVVCQFADQDQAPDYDPLLFDVCSPVSHGDGSVRVVSSSVQRSVCSSPSDRRD

Sequence (288 aa):
MASIIEFQQSDIEVGSLLGTGGFSTVHSVDLSYMKLAEIDDYLAEQEKSFSQTVQQTSPEQQMTRRLNFRDSSEATLEACYHAEKAHVVKRLKPSLKSLPPHVQEMAAEDLKHEVKLLSELSSHPNIVTIYGVSSNFWEAPEKGFLCLERLVEPLDKALAKWKKEASSGIKILTRRHLAQELQAKRIQDVAIPVARAMAFLHDHNIIFRDLKPGNCGFGTAGIIRLFDFGFARRIDPKKTEDYKLTGHIGTLRYMAPEVASSEHYGFPADVHSFAMLLWELCTLQKPF

InterPro domains:
  IPR000719 Protein kinase domain [PF00069] (97-288)
  IPR000719 Protein kinase domain [PS50011] (12-288)
  IPR000719 Protein kinase domain [SM00220] (12-288)
  IPR011009 Protein kinase-like domain superfamily [SSF56112] (5-288)
  IPR050167 Serine/threonine-protein kinase [PTHR23257] (10-288)

Radius of gyration: 20.04 Å; chains: 1; bounding box: 56×52×54 Å

Secondary structure (DSSP, 8-state):
-PPPEEE-GGGEEEEEEEEE-SSEEEEEEEEPHHHHHHHHHHHHHHHHHHHHHHTTS-THHHHTTSSS-----HHHHHHHHHHTT-EEEEEE-GGGGGS-HHHHHHHHHHHHHHHHHHHHHTTSTTBPPEEEEETTTTT-TTT--EEEEPPSEEHHHHHHHHHHHHHS---HHHHHHHHHHHHHHHIIIIIHHHHHHHHHHHHTTEE-S--SGGGEEE-TTS-EEE---TT-EE--GGGTT---PPSS-S-TTT--HHHHTT----HHHHHHHHHHHHHHHHHSS---

pLDDT: mean 82.41, std 19.15, range [27.44, 98.62]